Protein AF-A0AAQ3G5S0-F1 (afdb_monomer)

pLDDT: mean 76.75, std 18.65, range [31.69, 96.75]

Structure (mmCIF, N/CA/C/O backbone):
data_AF-A0AAQ3G5S0-F1
#
_entry.id   AF-A0AAQ3G5S0-F1
#
loop_
_atom_site.group_PDB
_atom_site.id
_atom_site.type_symbol
_atom_site.label_atom_id
_atom_site.label_alt_id
_atom_site.label_comp_id
_atom_site.label_asym_id
_atom_site.label_entity_id
_atom_site.label_seq_id
_atom_site.pdbx_PDB_ins_code
_atom_site.Cartn_x
_atom_site.Cartn_y
_atom_site.Cartn_z
_atom_site.occupancy
_atom_site.B_iso_or_equiv
_atom_site.auth_seq_id
_atom_site.auth_comp_id
_atom_site.auth_asym_id
_atom_site.auth_atom_id
_atom_site.pdbx_PDB_model_num
ATOM 1 N N . MET A 1 1 ? 81.554 14.708 -137.803 1.00 42.16 1 MET A N 1
ATOM 2 C CA . MET A 1 1 ? 81.587 16.152 -137.482 1.00 42.16 1 MET A CA 1
ATOM 3 C C . MET A 1 1 ? 81.345 16.335 -135.985 1.00 42.16 1 MET A C 1
ATOM 5 O O . MET A 1 1 ? 80.709 15.469 -135.398 1.00 42.16 1 MET A O 1
ATOM 9 N N . PRO A 1 2 ? 81.962 17.351 -135.368 1.00 42.56 2 PRO A N 1
ATOM 10 C CA . PRO A 1 2 ? 82.420 17.356 -133.979 1.00 42.56 2 PRO A CA 1
ATOM 11 C C . PRO A 1 2 ? 81.354 17.795 -132.963 1.00 42.56 2 PRO A C 1
ATOM 13 O O . PRO A 1 2 ? 80.413 18.509 -133.290 1.00 42.56 2 PRO A O 1
ATOM 16 N N . LYS A 1 3 ? 81.549 17.354 -131.716 1.00 46.62 3 LYS A N 1
ATOM 17 C CA . LYS A 1 3 ? 80.778 17.671 -130.502 1.00 46.62 3 LYS A CA 1
ATOM 18 C C . LYS A 1 3 ? 80.926 19.166 -130.136 1.00 46.62 3 LYS A C 1
ATOM 20 O O . LYS A 1 3 ? 82.070 19.614 -130.066 1.00 46.62 3 LYS A O 1
ATOM 25 N N . PRO A 1 4 ? 79.846 19.933 -129.876 1.00 48.03 4 PRO A N 1
ATOM 26 C CA . PRO A 1 4 ? 79.967 21.296 -129.360 1.00 48.03 4 PRO A CA 1
ATOM 27 C C . PRO A 1 4 ? 80.226 21.278 -127.837 1.00 48.03 4 PRO A C 1
ATOM 29 O O . PRO A 1 4 ? 79.849 20.309 -127.166 1.00 48.03 4 PRO A O 1
ATOM 32 N N . PRO A 1 5 ? 80.903 22.298 -127.279 1.00 50.34 5 PRO A N 1
ATOM 33 C CA . PRO A 1 5 ? 81.319 22.314 -125.879 1.00 50.34 5 PRO A CA 1
ATOM 34 C C . PRO A 1 5 ? 80.120 22.600 -124.956 1.00 50.34 5 PRO A C 1
ATOM 36 O O . PRO A 1 5 ? 79.158 23.240 -125.389 1.00 50.34 5 PRO A O 1
ATOM 39 N N . PRO A 1 6 ? 80.133 22.143 -123.691 1.00 46.09 6 PRO A N 1
ATOM 40 C CA . PRO A 1 6 ? 79.090 22.507 -122.744 1.00 46.09 6 PRO A CA 1
ATOM 41 C C . PRO A 1 6 ? 79.253 23.983 -122.353 1.00 46.09 6 PRO A C 1
ATOM 43 O O . PRO A 1 6 ? 80.331 24.407 -121.947 1.00 46.09 6 PRO A O 1
ATOM 46 N N . LEU A 1 7 ? 78.176 24.756 -122.499 1.00 48.47 7 LEU A N 1
ATOM 47 C CA . LEU A 1 7 ? 78.074 26.136 -122.030 1.00 48.47 7 LEU A CA 1
ATOM 48 C C . LEU A 1 7 ? 78.131 26.146 -120.494 1.00 48.47 7 LEU A C 1
ATOM 50 O O . LEU A 1 7 ? 77.247 25.603 -119.828 1.00 48.47 7 LEU A O 1
ATOM 54 N N . GLU A 1 8 ? 79.198 26.725 -119.946 1.00 44.66 8 GLU A N 1
ATOM 55 C CA . GLU A 1 8 ? 79.340 27.020 -118.522 1.00 44.66 8 GLU A CA 1
ATOM 56 C C . GLU A 1 8 ? 78.221 27.972 -118.071 1.00 44.66 8 GLU A C 1
ATOM 58 O O . GLU A 1 8 ? 77.961 28.999 -118.694 1.00 44.66 8 GLU A O 1
ATOM 63 N N . LEU A 1 9 ? 77.530 27.598 -116.993 1.00 51.62 9 LEU A N 1
ATOM 64 C CA . LEU A 1 9 ? 76.527 28.431 -116.332 1.00 51.62 9 LEU A CA 1
ATOM 65 C C . LEU A 1 9 ? 77.221 29.582 -115.589 1.00 51.62 9 LEU A C 1
ATOM 67 O O . LEU A 1 9 ? 78.112 29.341 -114.775 1.00 51.62 9 LEU A O 1
ATOM 71 N N . ASP A 1 10 ? 76.756 30.799 -115.859 1.00 61.91 10 ASP A N 1
ATOM 72 C CA . ASP A 1 10 ? 77.185 32.070 -115.271 1.00 61.91 10 ASP A CA 1
ATOM 73 C C . ASP A 1 10 ? 77.087 32.036 -113.721 1.00 61.91 10 ASP A C 1
ATOM 75 O O . ASP A 1 10 ? 76.016 31.699 -113.193 1.00 61.91 10 ASP A O 1
ATOM 79 N N . PRO A 1 11 ? 78.163 32.334 -112.958 1.00 58.91 11 PRO A N 1
ATOM 80 C CA . PRO A 1 11 ? 78.206 32.177 -111.497 1.00 58.91 11 PRO A CA 1
ATOM 81 C C . PRO A 1 11 ? 77.097 32.926 -110.737 1.00 58.91 11 PRO A C 1
ATOM 83 O O . PRO A 1 11 ? 76.646 32.442 -109.702 1.00 58.91 11 PRO A O 1
ATOM 86 N N . LEU A 1 12 ? 76.571 34.034 -111.276 1.00 58.28 12 LEU A N 1
ATOM 87 C CA . LEU A 1 12 ? 75.506 34.815 -110.629 1.00 58.28 12 LEU A CA 1
ATOM 88 C C . LEU A 1 12 ? 74.119 34.130 -110.662 1.00 58.28 12 LEU A C 1
ATOM 90 O O . LEU A 1 12 ? 73.293 34.361 -109.780 1.00 58.28 12 LEU A O 1
ATOM 94 N N . GLN A 1 13 ? 73.831 33.287 -111.665 1.00 59.12 13 GLN A N 1
ATOM 95 C CA . GLN A 1 13 ? 72.524 32.619 -111.808 1.00 59.12 13 GLN A CA 1
ATOM 96 C C . GLN A 1 13 ? 72.405 31.330 -110.980 1.00 59.12 13 GLN A C 1
ATOM 98 O O . GLN A 1 13 ? 71.299 30.964 -110.573 1.00 59.12 13 GLN A O 1
ATOM 103 N N . ARG A 1 14 ? 73.526 30.650 -110.694 1.00 62.19 14 ARG A N 1
ATOM 104 C CA . ARG A 1 14 ? 73.556 29.502 -109.768 1.00 62.19 14 ARG A CA 1
ATOM 105 C C . ARG A 1 14 ? 73.296 29.940 -108.327 1.00 62.19 14 ARG A C 1
ATOM 107 O O . ARG A 1 14 ? 72.476 29.312 -107.666 1.00 62.19 14 ARG A O 1
ATOM 114 N N . ASP A 1 15 ? 73.875 31.060 -107.899 1.00 66.75 15 ASP A N 1
ATOM 115 C CA . ASP A 1 15 ? 73.679 31.598 -106.547 1.00 66.75 15 ASP A CA 1
ATOM 116 C C . ASP A 1 15 ? 72.221 32.005 -106.275 1.00 66.75 15 ASP A C 1
ATOM 118 O O . ASP A 1 15 ? 71.698 31.735 -105.196 1.00 66.75 15 ASP A O 1
ATOM 122 N N . ILE A 1 16 ? 71.512 32.576 -107.259 1.00 69.69 16 ILE A N 1
ATOM 123 C CA . ILE A 1 16 ? 70.087 32.936 -107.117 1.00 69.69 16 ILE A CA 1
ATOM 124 C C . ILE A 1 16 ? 69.196 31.683 -107.074 1.00 69.69 16 ILE A C 1
ATOM 126 O O . ILE A 1 16 ? 68.286 31.597 -106.250 1.00 69.69 16 ILE A O 1
ATOM 130 N N . ALA A 1 17 ? 69.449 30.688 -107.929 1.00 68.62 17 ALA A N 1
ATOM 131 C CA . ALA A 1 17 ? 68.680 29.442 -107.931 1.00 68.62 17 ALA A CA 1
ATOM 132 C C . ALA A 1 17 ? 68.912 28.609 -106.656 1.00 68.62 17 ALA A C 1
ATOM 134 O O . ALA A 1 17 ? 67.982 27.974 -106.150 1.00 68.62 17 ALA A O 1
ATOM 135 N N . GLU A 1 18 ? 70.132 28.624 -106.116 1.00 71.44 18 GLU A N 1
ATOM 136 C CA . GLU A 1 18 ? 70.451 28.017 -104.824 1.00 71.44 18 GLU A CA 1
ATOM 137 C C . GLU A 1 18 ? 69.845 28.798 -103.653 1.00 71.44 18 GLU A C 1
ATOM 139 O O . GLU A 1 18 ? 69.297 28.173 -102.747 1.00 71.44 18 GLU A O 1
ATOM 144 N N . ALA A 1 19 ? 69.853 30.135 -103.686 1.00 74.38 19 ALA A N 1
ATOM 145 C CA . ALA A 1 19 ? 69.215 30.969 -102.667 1.00 74.38 19 ALA A CA 1
ATOM 146 C C . ALA A 1 19 ? 67.696 30.737 -102.595 1.00 74.38 19 ALA A C 1
ATOM 148 O O . ALA A 1 19 ? 67.164 30.512 -101.511 1.00 74.38 19 ALA A O 1
ATOM 149 N N . VAL A 1 20 ? 67.007 30.679 -103.742 1.00 76.62 20 VAL A N 1
ATOM 150 C CA . VAL A 1 20 ? 65.559 30.400 -103.800 1.00 76.62 20 VAL A CA 1
ATOM 151 C C . VAL A 1 20 ? 65.234 28.981 -103.322 1.00 76.62 20 VAL A C 1
ATOM 153 O O . VAL A 1 20 ? 64.232 28.775 -102.637 1.00 76.62 20 VAL A O 1
ATOM 156 N N . ARG A 1 21 ? 66.075 27.981 -103.633 1.00 76.25 21 ARG A N 1
ATOM 157 C CA . ARG A 1 21 ? 65.896 26.620 -103.093 1.00 76.25 21 ARG A CA 1
ATOM 158 C C . ARG A 1 21 ? 66.075 26.576 -101.582 1.00 76.25 21 ARG A C 1
ATOM 160 O O . ARG A 1 21 ? 65.260 25.936 -100.923 1.00 76.25 21 ARG A O 1
ATOM 167 N N . ARG A 1 22 ? 67.093 27.256 -101.047 1.00 78.75 22 ARG A N 1
ATOM 168 C CA . ARG A 1 22 ? 67.330 27.346 -99.598 1.00 78.75 22 ARG A CA 1
ATOM 169 C C . ARG A 1 22 ? 66.164 28.032 -98.893 1.00 78.75 22 ARG A C 1
ATOM 171 O O . ARG A 1 22 ? 65.679 27.506 -97.902 1.00 78.75 22 ARG A O 1
ATOM 178 N N . GLU A 1 23 ? 65.636 29.116 -99.452 1.00 80.62 23 GLU A N 1
ATOM 179 C CA . GLU A 1 23 ? 64.480 29.824 -98.890 1.00 80.62 23 GLU A CA 1
ATOM 180 C C . GLU A 1 23 ? 63.198 28.968 -98.924 1.00 80.62 23 GLU A C 1
ATOM 182 O O . GLU A 1 23 ? 62.477 28.869 -97.933 1.00 80.62 23 GLU A O 1
ATOM 187 N N . GLN A 1 24 ? 62.932 28.255 -100.025 1.00 80.19 24 GLN A N 1
ATOM 188 C CA . GLN A 1 24 ? 61.806 27.312 -100.102 1.00 80.19 24 GLN A CA 1
ATOM 189 C C . GLN A 1 24 ? 61.962 26.103 -99.169 1.00 80.19 24 GLN A C 1
ATOM 191 O O . GLN A 1 24 ? 60.973 25.513 -98.725 1.00 80.19 24 GLN A O 1
ATOM 196 N N . GLU A 1 25 ? 63.190 25.672 -98.906 1.00 82.88 25 GLU A N 1
ATOM 197 C CA . GLU A 1 25 ? 63.490 24.610 -97.952 1.00 82.88 25 GLU A CA 1
ATOM 198 C C . GLU A 1 25 ? 63.318 25.101 -96.509 1.00 82.88 25 GLU A C 1
ATOM 200 O O . GLU A 1 25 ? 62.647 24.433 -95.727 1.00 82.88 25 GLU A O 1
ATOM 205 N N . GLU A 1 26 ? 63.770 26.314 -96.186 1.00 83.50 26 GLU A N 1
ATOM 206 C CA . GLU A 1 26 ? 63.537 26.960 -94.890 1.00 83.50 26 GLU A CA 1
ATOM 207 C C . GLU A 1 26 ? 62.048 27.188 -94.605 1.00 83.50 26 GLU A C 1
ATOM 209 O O . GLU A 1 26 ? 61.587 26.920 -93.493 1.00 83.50 26 GLU A O 1
ATOM 214 N N . ILE A 1 27 ? 61.263 27.618 -95.599 1.00 83.75 27 ILE A N 1
ATOM 215 C CA . ILE A 1 27 ? 59.808 27.778 -95.454 1.00 83.75 27 ILE A CA 1
ATOM 216 C C . ILE A 1 27 ? 59.145 26.428 -95.170 1.00 83.75 27 ILE A C 1
ATOM 218 O O . ILE A 1 27 ? 58.347 26.334 -94.237 1.00 83.75 27 ILE A O 1
ATOM 222 N N . ARG A 1 28 ? 59.507 25.370 -95.909 1.00 86.50 28 ARG A N 1
ATOM 223 C CA . ARG A 1 28 ? 58.971 24.018 -95.677 1.00 86.50 28 ARG A CA 1
ATOM 224 C C . ARG A 1 28 ? 59.347 23.483 -94.302 1.00 86.50 28 ARG A C 1
ATOM 226 O O . ARG A 1 28 ? 58.481 22.963 -93.604 1.00 86.50 28 ARG A O 1
ATOM 233 N N . VAL A 1 29 ? 60.599 23.657 -93.879 1.00 87.56 29 VAL A N 1
ATOM 234 C CA . VAL A 1 29 ? 61.060 23.252 -92.543 1.00 87.56 29 VAL A CA 1
ATOM 235 C C . VAL A 1 29 ? 60.313 24.029 -91.456 1.00 87.56 29 VAL A C 1
ATOM 237 O O . VAL A 1 29 ? 59.873 23.438 -90.472 1.00 87.56 29 VAL A O 1
ATOM 240 N N . ARG A 1 30 ? 60.094 25.336 -91.637 1.00 87.94 30 ARG A N 1
ATOM 241 C CA . ARG A 1 30 ? 59.365 26.181 -90.680 1.00 87.94 30 ARG A CA 1
ATOM 242 C C . ARG A 1 30 ? 57.876 25.843 -90.607 1.00 87.94 30 ARG A C 1
ATOM 244 O O . ARG A 1 30 ? 57.307 25.831 -89.516 1.00 87.94 30 ARG A O 1
ATOM 251 N N . GLU A 1 31 ? 57.240 25.564 -91.740 1.00 87.38 31 GLU A N 1
ATOM 252 C CA . GLU A 1 31 ? 55.841 25.135 -91.800 1.00 87.38 31 GLU A CA 1
ATOM 253 C C . GLU A 1 31 ? 55.663 23.746 -91.178 1.00 87.38 31 GLU A C 1
ATOM 255 O O . GLU A 1 31 ? 54.783 23.553 -90.338 1.00 87.38 31 GLU A O 1
ATOM 260 N N . GLN A 1 32 ? 56.562 22.807 -91.483 1.00 88.56 32 GLN A N 1
ATOM 261 C CA . GLN A 1 32 ? 56.580 21.479 -90.875 1.00 88.56 32 GLN A CA 1
ATOM 262 C C . GLN A 1 32 ? 56.824 21.554 -89.360 1.00 88.56 32 GLN A C 1
ATOM 264 O O . GLN A 1 32 ? 56.142 20.869 -88.598 1.00 88.56 32 GLN A O 1
ATOM 269 N N . ALA A 1 33 ? 57.718 22.435 -88.901 1.00 89.31 33 ALA A N 1
ATOM 270 C CA . ALA A 1 33 ? 57.935 22.694 -87.479 1.00 89.31 33 ALA A CA 1
ATOM 271 C C . ALA A 1 33 ? 56.690 23.296 -86.805 1.00 89.31 33 ALA A C 1
ATOM 273 O O . ALA A 1 33 ? 56.341 22.907 -85.691 1.00 89.31 33 ALA A O 1
ATOM 274 N N . ARG A 1 34 ? 55.971 24.201 -87.483 1.00 89.69 34 ARG A N 1
ATOM 275 C CA . ARG A 1 34 ? 54.714 24.775 -86.976 1.00 89.69 34 ARG A CA 1
ATOM 276 C C . ARG A 1 34 ? 53.612 23.720 -86.860 1.00 89.69 34 ARG A C 1
ATOM 278 O O . ARG A 1 34 ? 52.902 23.704 -85.856 1.00 89.69 34 ARG A O 1
ATOM 285 N N . LEU A 1 35 ? 53.475 22.843 -87.854 1.00 90.56 35 LEU A N 1
ATOM 286 C CA . LEU A 1 35 ? 52.511 21.739 -87.832 1.00 90.56 35 LEU A CA 1
ATOM 287 C C . LEU A 1 35 ? 52.857 20.710 -86.750 1.00 90.56 35 LEU A C 1
ATOM 289 O O . LEU A 1 35 ? 51.966 20.278 -86.020 1.00 90.56 35 LEU A O 1
ATOM 293 N N . ALA A 1 36 ? 54.140 20.376 -86.583 1.00 90.44 36 ALA A N 1
ATOM 294 C CA . ALA A 1 36 ? 54.607 19.499 -85.512 1.00 90.44 36 ALA A CA 1
ATOM 295 C C . ALA A 1 36 ? 54.333 20.100 -84.123 1.00 90.44 36 ALA A C 1
ATOM 297 O O . ALA A 1 36 ? 53.797 19.413 -83.256 1.00 90.44 36 ALA A O 1
ATOM 298 N N . ALA A 1 37 ? 54.596 21.397 -83.928 1.00 90.25 37 ALA A N 1
ATOM 299 C CA . ALA A 1 37 ? 54.296 22.096 -82.678 1.00 90.25 37 ALA A CA 1
ATOM 300 C C . ALA A 1 37 ? 52.787 22.148 -82.375 1.00 90.25 37 ALA A C 1
ATOM 302 O O . ALA A 1 37 ? 52.378 21.984 -81.224 1.00 90.25 37 ALA A O 1
ATOM 303 N N . LEU A 1 38 ? 51.944 22.341 -83.398 1.00 91.81 38 LEU A N 1
ATOM 304 C CA . LEU A 1 38 ? 50.488 22.303 -83.245 1.00 91.81 38 LEU A CA 1
ATOM 305 C C . LEU A 1 38 ? 50.002 20.894 -82.869 1.00 91.81 38 LEU A C 1
ATOM 307 O O . LEU A 1 38 ? 49.176 20.756 -81.969 1.00 91.81 38 LEU A O 1
ATOM 311 N N . ALA A 1 39 ? 50.540 19.857 -83.518 1.00 91.62 39 ALA A N 1
ATOM 312 C CA . ALA A 1 39 ? 50.214 18.465 -83.226 1.00 91.62 39 ALA A CA 1
ATOM 313 C C . ALA A 1 39 ? 50.663 18.054 -81.814 1.00 91.62 39 ALA A C 1
ATOM 315 O O . ALA A 1 39 ? 49.913 17.387 -81.103 1.00 91.62 39 ALA A O 1
ATOM 316 N N . GLU A 1 40 ? 51.847 18.483 -81.365 1.00 91.56 40 GLU A N 1
ATOM 317 C CA . GLU A 1 40 ? 52.293 18.270 -79.984 1.00 91.56 40 GLU A CA 1
ATOM 318 C C . GLU A 1 40 ? 51.395 18.977 -78.971 1.00 91.56 40 GLU A C 1
ATOM 320 O O . GLU A 1 40 ? 51.053 18.390 -77.945 1.00 91.56 40 GLU A O 1
ATOM 325 N N . LYS A 1 41 ? 50.993 20.223 -79.248 1.00 93.56 41 LYS A N 1
ATOM 326 C CA . LYS A 1 41 ? 50.064 20.953 -78.383 1.00 93.56 41 LYS A CA 1
ATOM 327 C C . LYS A 1 41 ? 48.722 20.227 -78.287 1.00 93.56 41 LYS A C 1
ATOM 329 O O . LYS A 1 41 ? 48.255 19.985 -77.183 1.00 93.56 41 LYS A O 1
ATOM 334 N N . GLN A 1 42 ? 48.157 19.803 -79.419 1.00 93.12 42 GLN A N 1
ATOM 335 C CA . GLN A 1 42 ? 46.919 19.022 -79.434 1.00 93.12 42 GLN A CA 1
ATOM 336 C C . GLN A 1 42 ? 47.051 17.719 -78.642 1.00 93.12 42 GLN A C 1
ATOM 338 O O . GLN A 1 42 ? 46.153 17.398 -77.871 1.00 93.12 42 GLN A O 1
ATOM 343 N N . ARG A 1 43 ? 48.173 16.994 -78.770 1.00 92.25 43 ARG A N 1
ATOM 344 C CA . ARG A 1 43 ? 48.427 15.784 -77.971 1.00 92.25 43 ARG A CA 1
ATOM 345 C C . ARG A 1 43 ? 48.437 16.089 -76.474 1.00 92.25 43 ARG A C 1
ATOM 347 O O . ARG A 1 43 ? 47.712 15.430 -75.733 1.00 92.25 43 ARG A O 1
ATOM 354 N N . ARG A 1 44 ? 49.172 17.121 -76.043 1.00 93.56 44 ARG A N 1
ATOM 355 C CA . ARG A 1 44 ? 49.213 17.548 -74.633 1.00 93.56 44 ARG A CA 1
ATOM 356 C C . ARG A 1 44 ? 47.827 17.940 -74.118 1.00 93.56 44 ARG A C 1
ATOM 358 O O . ARG A 1 44 ? 47.437 17.483 -73.048 1.00 93.56 44 ARG A O 1
ATOM 365 N N . ASP A 1 45 ? 47.065 18.705 -74.896 1.00 92.94 45 ASP A N 1
ATOM 366 C CA . ASP A 1 45 ? 45.709 19.125 -74.533 1.00 92.94 45 ASP A CA 1
ATOM 367 C C . ASP A 1 45 ? 44.767 17.907 -74.417 1.00 92.94 45 ASP A C 1
ATOM 369 O O . ASP A 1 45 ? 43.994 17.807 -73.465 1.00 92.94 45 ASP A O 1
ATOM 373 N N . THR A 1 46 ? 44.867 16.926 -75.328 1.00 94.38 46 THR A N 1
ATOM 374 C CA . THR A 1 46 ? 44.075 15.683 -75.249 1.00 94.38 46 THR A CA 1
ATOM 375 C C . THR A 1 46 ? 44.470 14.790 -74.074 1.00 94.38 46 THR A C 1
ATOM 377 O O . THR A 1 46 ? 43.596 14.209 -73.432 1.00 94.38 46 THR A O 1
ATOM 380 N N . GLU A 1 47 ? 45.760 14.688 -73.752 1.00 92.69 47 GLU A N 1
ATOM 381 C CA . GLU A 1 47 ? 46.240 13.925 -72.596 1.00 92.69 47 GLU A CA 1
ATOM 382 C C . GLU A 1 47 ? 45.797 14.574 -71.282 1.00 92.69 47 GLU A C 1
ATOM 384 O O . GLU A 1 47 ? 45.293 13.880 -70.397 1.00 92.69 47 GLU A O 1
ATOM 389 N N . GLN A 1 48 ? 45.895 15.903 -71.175 1.00 92.81 48 GLN A N 1
ATOM 390 C CA . GLN A 1 48 ? 45.387 16.655 -70.027 1.00 92.81 48 GLN A CA 1
ATOM 391 C C . GLN A 1 48 ? 43.870 16.518 -69.886 1.00 92.81 48 GLN A C 1
ATOM 393 O O . GLN A 1 48 ? 43.388 16.263 -68.783 1.00 92.81 48 GLN A O 1
ATOM 398 N N . ALA A 1 49 ? 43.117 16.612 -70.986 1.00 93.44 49 ALA A N 1
ATOM 399 C CA . ALA A 1 49 ? 41.674 16.394 -70.972 1.00 93.44 49 ALA A CA 1
ATOM 400 C C . ALA A 1 49 ? 41.316 14.967 -70.525 1.00 93.44 49 ALA A C 1
ATOM 402 O O . ALA A 1 49 ? 40.369 14.782 -69.759 1.00 93.44 49 ALA A O 1
ATOM 403 N N . ARG A 1 50 ? 42.096 13.958 -70.939 1.00 94.06 50 ARG A N 1
ATOM 404 C CA . ARG A 1 50 ? 41.901 12.565 -70.513 1.00 94.06 50 ARG A CA 1
ATOM 405 C C . ARG A 1 50 ? 42.141 12.391 -69.012 1.00 94.06 50 ARG A C 1
ATOM 407 O O . ARG A 1 50 ? 41.311 11.783 -68.345 1.00 94.06 50 ARG A O 1
ATOM 414 N N . LEU A 1 51 ? 43.226 12.953 -68.477 1.00 94.56 51 LEU A N 1
ATOM 415 C CA . LEU A 1 51 ? 43.537 12.903 -67.042 1.00 94.56 51 LEU A CA 1
ATOM 416 C C . LEU A 1 51 ? 42.505 13.676 -66.202 1.00 94.56 51 LEU A C 1
ATOM 418 O O . LEU A 1 51 ? 42.076 13.205 -65.148 1.00 94.56 51 LEU A O 1
ATOM 422 N N . ALA A 1 52 ? 42.055 14.840 -66.679 1.00 94.00 52 ALA A N 1
ATOM 423 C CA . ALA A 1 52 ? 40.994 15.612 -66.034 1.00 94.00 52 ALA A CA 1
ATOM 424 C C . ALA A 1 52 ? 39.660 14.842 -66.013 1.00 94.00 52 ALA A C 1
ATOM 426 O O . ALA A 1 52 ? 38.973 14.816 -64.994 1.00 94.00 52 ALA A O 1
ATOM 427 N N . ALA A 1 53 ? 39.310 14.157 -67.105 1.00 93.88 53 ALA A N 1
ATOM 428 C CA . ALA A 1 53 ? 38.128 13.302 -67.150 1.00 93.88 53 ALA A CA 1
ATOM 429 C C . ALA A 1 53 ? 38.251 12.093 -66.206 1.00 93.88 53 ALA A C 1
ATOM 431 O O . ALA A 1 53 ? 37.296 11.763 -65.507 1.00 93.88 53 ALA A O 1
ATOM 432 N N . GLU A 1 54 ? 39.417 11.447 -66.142 1.00 94.31 54 GLU A N 1
ATOM 433 C CA . GLU A 1 54 ? 39.666 10.304 -65.255 1.00 94.31 54 GLU A CA 1
ATOM 434 C C . GLU A 1 54 ? 39.565 10.695 -63.773 1.00 94.31 54 GLU A C 1
ATOM 436 O O . GLU A 1 54 ? 38.833 10.068 -63.008 1.00 94.31 54 GLU A O 1
ATOM 441 N N . THR A 1 55 ? 40.213 11.792 -63.379 1.00 94.88 55 THR A N 1
ATOM 442 C CA . THR A 1 55 ? 40.121 12.334 -62.011 1.00 94.88 55 THR A CA 1
ATOM 443 C C . THR A 1 55 ? 38.704 12.767 -61.640 1.00 94.88 55 THR A C 1
ATOM 445 O O . THR A 1 55 ? 38.255 12.492 -60.527 1.00 94.88 55 THR A O 1
ATOM 448 N N . ALA A 1 56 ? 37.956 13.375 -62.566 1.00 94.56 56 ALA A N 1
ATOM 449 C CA . ALA A 1 56 ? 36.552 13.712 -62.343 1.00 94.56 56 ALA A CA 1
ATOM 450 C C . ALA A 1 56 ? 35.687 12.462 -62.106 1.00 94.56 56 ALA A C 1
ATOM 452 O O . ALA A 1 56 ? 34.835 12.476 -61.217 1.00 94.56 56 ALA A O 1
ATOM 453 N N . ARG A 1 57 ? 35.928 11.366 -62.844 1.00 94.94 57 ARG A N 1
ATOM 454 C CA . ARG A 1 57 ? 35.219 10.090 -62.637 1.00 94.94 57 ARG A CA 1
ATOM 455 C C . ARG A 1 57 ? 35.544 9.472 -61.280 1.00 94.94 57 ARG A C 1
ATOM 457 O O . ARG A 1 57 ? 34.619 9.131 -60.552 1.00 94.94 57 ARG A O 1
ATOM 464 N N . LEU A 1 58 ? 36.822 9.412 -60.902 1.00 94.62 58 LEU A N 1
ATOM 465 C CA . LEU A 1 58 ? 37.240 8.887 -59.596 1.00 94.62 58 LEU A CA 1
ATOM 466 C C . LEU A 1 58 ? 36.644 9.691 -58.431 1.00 94.62 58 LEU A C 1
ATOM 468 O O . LEU A 1 58 ? 36.164 9.110 -57.458 1.00 94.62 58 LEU A O 1
ATOM 472 N N . ASN A 1 59 ? 36.618 11.021 -58.542 1.00 93.38 59 ASN A N 1
ATOM 473 C CA . ASN A 1 59 ? 36.006 11.880 -57.529 1.00 93.38 59 ASN A CA 1
ATOM 474 C C . ASN A 1 59 ? 34.484 11.682 -57.453 1.00 93.38 59 ASN A C 1
ATOM 476 O O . ASN A 1 59 ? 33.936 11.594 -56.355 1.00 93.38 59 ASN A O 1
ATOM 480 N N . ALA A 1 60 ? 33.801 11.560 -58.596 1.00 94.19 60 ALA A N 1
ATOM 481 C CA . ALA A 1 60 ? 32.364 11.290 -58.633 1.00 94.19 60 ALA A CA 1
ATOM 482 C C . ALA A 1 60 ? 32.015 9.925 -58.011 1.00 94.19 60 ALA A C 1
ATOM 484 O O . ALA A 1 60 ? 31.068 9.832 -57.230 1.00 94.19 60 ALA A O 1
ATOM 485 N N . GLU A 1 61 ? 32.803 8.884 -58.294 1.00 94.81 61 GLU A N 1
ATOM 486 C CA . GLU A 1 61 ? 32.647 7.555 -57.690 1.00 94.81 61 GLU A CA 1
ATOM 487 C C . GLU A 1 61 ? 32.915 7.573 -56.178 1.00 94.81 61 GLU A C 1
ATOM 489 O O . GLU A 1 61 ? 32.174 6.959 -55.408 1.00 94.81 61 GLU A O 1
ATOM 494 N N . ALA A 1 62 ? 33.938 8.303 -55.722 1.00 94.38 62 ALA A N 1
ATOM 495 C CA . ALA A 1 62 ? 34.233 8.447 -54.298 1.00 94.38 62 ALA A CA 1
ATOM 496 C C . ALA A 1 62 ? 33.101 9.165 -53.544 1.00 94.38 62 ALA A C 1
ATOM 498 O O . ALA A 1 62 ? 32.726 8.741 -52.449 1.00 94.38 62 ALA A O 1
ATOM 499 N N . GLU A 1 63 ? 32.528 10.220 -54.127 1.00 93.44 63 GLU A N 1
ATOM 500 C CA . GLU A 1 63 ? 31.381 10.931 -53.553 1.00 93.44 63 GLU A CA 1
ATOM 501 C C . GLU A 1 63 ? 30.106 10.074 -53.552 1.00 93.44 63 GLU A C 1
ATOM 503 O O . GLU A 1 63 ? 29.366 10.090 -52.566 1.00 93.44 63 GLU A O 1
ATOM 508 N N . ALA A 1 64 ? 29.871 9.269 -54.594 1.00 94.25 64 ALA A N 1
ATOM 509 C CA . ALA A 1 64 ? 28.768 8.306 -54.619 1.00 94.25 64 ALA A CA 1
ATOM 510 C C . ALA A 1 64 ? 28.899 7.277 -53.483 1.00 94.25 64 ALA A C 1
ATOM 512 O O . ALA A 1 64 ? 27.980 7.136 -52.677 1.00 94.25 64 ALA A O 1
ATOM 513 N N . ARG A 1 65 ? 30.083 6.669 -53.318 1.00 94.69 65 ARG A N 1
ATOM 514 C CA . ARG A 1 65 ? 30.357 5.711 -52.230 1.00 94.69 65 ARG A CA 1
ATOM 515 C C . ARG A 1 65 ? 30.215 6.327 -50.839 1.00 94.69 65 ARG A C 1
ATOM 517 O O . ARG A 1 65 ? 29.750 5.666 -49.912 1.00 94.69 65 ARG A O 1
ATOM 524 N N . LYS A 1 66 ? 30.625 7.588 -50.657 1.00 94.19 66 LYS A N 1
ATOM 525 C CA . LYS A 1 66 ? 30.418 8.303 -49.387 1.00 94.19 66 LYS A CA 1
ATOM 526 C C . LYS A 1 66 ? 28.931 8.495 -49.101 1.00 94.19 66 LYS A C 1
ATOM 528 O O . LYS A 1 66 ? 28.512 8.272 -47.970 1.00 94.19 66 LYS A O 1
ATOM 533 N N . LYS A 1 67 ? 28.138 8.893 -50.102 1.00 93.25 67 LYS A N 1
ATOM 534 C CA . LYS A 1 67 ? 26.685 9.068 -49.951 1.00 93.25 67 LYS A CA 1
ATOM 535 C C . LYS A 1 67 ? 25.980 7.754 -49.633 1.00 93.25 67 LYS A C 1
ATOM 537 O O . LYS A 1 67 ? 25.153 7.745 -48.729 1.00 93.25 67 LYS A O 1
ATOM 542 N N . GLU A 1 68 ? 26.343 6.669 -50.312 1.00 94.31 68 GLU A N 1
ATOM 543 C CA . GLU A 1 68 ? 25.826 5.323 -50.032 1.00 94.31 68 GLU A CA 1
ATOM 544 C C . GLU A 1 68 ? 26.139 4.904 -48.593 1.00 94.31 68 GLU A C 1
ATOM 546 O O . GLU A 1 68 ? 25.223 4.597 -47.837 1.00 94.31 68 GLU A O 1
ATOM 551 N N . ARG A 1 69 ? 27.398 5.040 -48.152 1.00 94.69 69 ARG A N 1
ATOM 552 C CA . ARG A 1 69 ? 27.791 4.731 -46.767 1.00 94.69 69 ARG A CA 1
ATOM 553 C C . ARG A 1 69 ? 27.039 5.579 -45.740 1.00 94.69 69 ARG A C 1
ATOM 555 O O . ARG A 1 69 ? 26.652 5.080 -44.690 1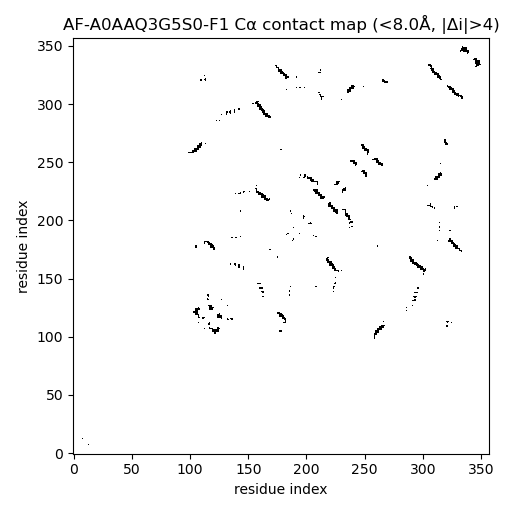.00 94.69 69 ARG A O 1
ATOM 562 N N . LEU A 1 70 ? 26.843 6.870 -46.009 1.00 94.62 70 LEU A N 1
ATOM 563 C CA . LEU A 1 70 ? 26.079 7.750 -45.120 1.00 94.62 70 LEU A CA 1
ATOM 564 C C . LEU A 1 70 ? 24.596 7.365 -45.075 1.00 94.62 70 LEU A C 1
ATOM 566 O O . LEU A 1 70 ? 23.984 7.466 -44.014 1.00 94.62 70 LEU A O 1
ATOM 570 N N . ALA A 1 71 ? 24.018 6.931 -46.196 1.00 94.19 71 ALA A N 1
ATOM 571 C CA . ALA A 1 71 ? 22.648 6.434 -46.243 1.00 94.19 71 ALA A CA 1
ATOM 572 C C . ALA A 1 71 ? 22.509 5.122 -45.456 1.00 94.19 71 ALA A C 1
ATOM 574 O O . ALA A 1 71 ? 21.618 5.019 -44.617 1.00 94.19 71 ALA A O 1
ATOM 575 N N . GLU A 1 72 ? 23.432 4.176 -45.640 1.00 94.12 72 GLU A N 1
ATOM 576 C CA . GLU A 1 72 ? 23.490 2.922 -44.879 1.00 94.12 72 GLU A CA 1
ATOM 577 C C . GLU A 1 72 ? 23.637 3.173 -43.373 1.00 94.12 72 GLU A C 1
ATOM 579 O O . GLU A 1 72 ? 22.901 2.593 -42.580 1.00 94.12 72 GLU A O 1
ATOM 584 N N . LEU A 1 73 ? 24.525 4.088 -42.966 1.00 94.62 73 LEU A N 1
ATOM 585 C CA . LEU A 1 73 ? 24.703 4.455 -41.557 1.00 94.62 73 LEU A CA 1
ATOM 586 C C . LEU A 1 73 ? 23.440 5.077 -40.957 1.00 94.62 73 LEU A C 1
ATOM 588 O O . LEU A 1 73 ? 23.089 4.758 -39.825 1.00 94.62 73 LEU A O 1
ATOM 592 N N . LYS A 1 74 ? 22.740 5.940 -41.705 1.00 92.88 74 LYS A N 1
ATOM 593 C CA . LYS A 1 74 ? 21.468 6.521 -41.251 1.00 92.88 74 LYS A CA 1
ATOM 594 C C . LYS A 1 74 ? 20.386 5.459 -41.078 1.00 92.88 74 LYS A C 1
ATOM 596 O O . LYS A 1 74 ? 19.663 5.510 -40.089 1.00 92.88 74 LYS A O 1
ATOM 601 N N . ILE A 1 75 ? 20.291 4.505 -42.005 1.00 94.00 75 ILE A N 1
ATOM 602 C CA . ILE A 1 75 ? 19.343 3.386 -41.907 1.00 94.00 75 ILE A CA 1
ATOM 603 C C . ILE A 1 75 ? 19.688 2.518 -40.693 1.00 94.00 75 ILE A C 1
ATOM 605 O O . ILE A 1 75 ? 18.827 2.286 -39.850 1.00 94.00 75 ILE A O 1
ATOM 609 N N . ALA A 1 76 ? 20.954 2.127 -40.535 1.00 93.12 76 ALA A N 1
ATOM 610 C CA . ALA A 1 76 ? 21.406 1.325 -39.401 1.00 93.12 76 ALA A CA 1
ATOM 611 C C . ALA A 1 76 ? 21.187 2.033 -38.053 1.00 93.12 76 ALA A C 1
ATOM 613 O O . ALA A 1 76 ? 20.797 1.397 -37.076 1.00 93.12 76 ALA A O 1
ATOM 614 N N . GLN A 1 77 ? 21.398 3.352 -37.990 1.00 91.19 77 GLN A N 1
ATOM 615 C CA . GLN A 1 77 ? 21.138 4.144 -36.790 1.00 91.19 77 GLN A CA 1
ATOM 616 C C . GLN A 1 77 ? 19.641 4.229 -36.482 1.00 91.19 77 GLN A C 1
ATOM 618 O O . GLN A 1 77 ? 19.264 4.050 -35.327 1.00 91.19 77 GLN A O 1
ATOM 623 N N . ALA A 1 78 ? 18.794 4.456 -37.490 1.00 92.31 78 ALA A N 1
ATOM 624 C CA . ALA A 1 78 ? 17.344 4.476 -37.315 1.00 92.31 78 ALA A CA 1
ATOM 625 C C . ALA A 1 78 ? 16.819 3.109 -36.846 1.00 92.31 78 ALA A C 1
ATOM 627 O O . ALA A 1 78 ? 16.011 3.040 -35.925 1.00 92.31 78 ALA A O 1
ATOM 628 N N . GLU A 1 79 ? 17.329 2.011 -37.410 1.00 91.38 79 GLU A N 1
ATOM 629 C CA . GLU A 1 79 ? 17.000 0.657 -36.959 1.00 91.38 79 GLU A CA 1
ATOM 630 C C . GLU A 1 79 ? 17.485 0.382 -35.531 1.00 91.38 79 GLU A C 1
ATOM 632 O O . GLU A 1 79 ? 16.766 -0.235 -34.746 1.00 91.38 79 GLU A O 1
ATOM 637 N N . ALA A 1 80 ? 18.690 0.833 -35.173 1.00 91.38 80 ALA A N 1
ATOM 638 C CA . ALA A 1 80 ? 19.223 0.686 -33.823 1.00 91.38 80 ALA A CA 1
ATOM 639 C C . ALA A 1 80 ? 18.416 1.499 -32.801 1.00 91.38 80 ALA A C 1
ATOM 641 O O . ALA A 1 80 ? 18.122 0.986 -31.724 1.00 91.38 80 ALA A O 1
ATOM 642 N N . GLN A 1 81 ? 18.016 2.726 -33.147 1.00 87.19 81 GLN A N 1
ATOM 643 C CA . GLN A 1 81 ? 17.148 3.565 -32.320 1.00 87.19 81 GLN A CA 1
ATOM 644 C C . GLN A 1 81 ? 15.770 2.930 -32.145 1.00 87.19 81 GLN A C 1
ATOM 646 O O . GLN A 1 81 ? 15.340 2.740 -31.013 1.00 87.19 81 GLN A O 1
ATOM 651 N N . ALA A 1 82 ? 15.132 2.487 -33.231 1.00 90.88 82 ALA A N 1
ATOM 652 C CA . ALA A 1 82 ? 13.840 1.809 -33.162 1.00 90.88 82 ALA A CA 1
ATOM 653 C C . ALA A 1 82 ? 13.903 0.528 -32.309 1.00 90.88 82 ALA A C 1
ATOM 655 O O . ALA A 1 82 ? 13.009 0.269 -31.505 1.00 90.88 82 ALA A O 1
ATOM 656 N N . LYS A 1 83 ? 14.979 -0.263 -32.429 1.00 88.88 83 LYS A N 1
ATOM 657 C CA . LYS A 1 83 ? 15.201 -1.446 -31.580 1.00 88.88 83 LYS A CA 1
ATOM 658 C C . LYS A 1 83 ? 15.429 -1.074 -30.116 1.00 88.88 83 LYS A C 1
ATOM 660 O O . LYS A 1 83 ? 14.907 -1.761 -29.244 1.00 88.88 83 LYS A O 1
ATOM 665 N N . ALA A 1 84 ? 16.185 -0.013 -29.838 1.00 87.75 84 ALA A N 1
ATOM 666 C CA . ALA A 1 84 ? 16.429 0.458 -28.477 1.00 87.75 84 ALA A CA 1
ATOM 667 C C . ALA A 1 84 ? 15.146 0.983 -27.818 1.00 87.75 84 ALA A C 1
ATOM 669 O O . ALA A 1 84 ? 14.869 0.636 -26.674 1.00 87.75 84 ALA A O 1
ATOM 670 N N . GLU A 1 85 ? 14.333 1.750 -28.545 1.00 84.31 85 GLU A N 1
ATOM 671 C CA . GLU A 1 85 ? 13.029 2.234 -28.083 1.00 84.31 85 GLU A CA 1
ATOM 672 C C . GLU A 1 85 ? 12.054 1.079 -27.838 1.00 84.31 85 GLU A C 1
ATOM 674 O O . GLU A 1 85 ? 11.424 1.019 -26.783 1.00 84.31 85 GLU A O 1
ATOM 679 N N . ALA A 1 86 ? 11.977 0.113 -28.759 1.00 87.38 86 ALA A N 1
ATOM 680 C CA . ALA A 1 86 ? 11.151 -1.079 -28.583 1.00 87.38 86 ALA A CA 1
ATOM 681 C C . ALA A 1 86 ? 11.599 -1.919 -27.376 1.00 87.38 86 ALA A C 1
ATOM 683 O O . ALA A 1 86 ? 10.760 -2.381 -26.606 1.00 87.38 86 ALA A O 1
ATOM 684 N N . ALA A 1 87 ? 12.910 -2.084 -27.172 1.00 85.75 87 ALA A N 1
ATOM 685 C CA . ALA A 1 87 ? 13.453 -2.775 -26.005 1.00 85.75 87 ALA A CA 1
ATOM 686 C C . ALA A 1 87 ? 13.185 -2.004 -24.703 1.00 85.75 87 ALA A C 1
ATOM 688 O O . ALA A 1 87 ? 12.837 -2.612 -23.696 1.00 85.75 87 ALA A O 1
ATOM 689 N N . ALA A 1 88 ? 13.292 -0.673 -24.714 1.00 80.44 88 ALA A N 1
ATOM 690 C CA . ALA A 1 88 ? 12.968 0.163 -23.562 1.00 80.44 88 ALA A CA 1
ATOM 691 C C . ALA A 1 88 ? 11.480 0.069 -23.197 1.00 80.44 88 ALA A C 1
ATOM 693 O O . ALA A 1 88 ? 11.155 -0.092 -22.024 1.00 80.44 88 ALA A O 1
ATOM 694 N N . LEU A 1 89 ? 10.586 0.095 -24.190 1.00 84.06 89 LEU A N 1
ATOM 695 C CA . LEU A 1 89 ? 9.147 -0.098 -24.000 1.00 84.06 89 LEU A CA 1
ATOM 696 C C . LEU A 1 89 ? 8.822 -1.502 -23.481 1.00 84.06 89 LEU A C 1
ATOM 698 O O . LEU A 1 89 ? 8.032 -1.630 -22.550 1.00 84.06 89 LEU A O 1
ATOM 702 N N . ALA A 1 90 ? 9.444 -2.545 -24.035 1.00 79.69 90 ALA A N 1
ATOM 703 C CA . ALA A 1 90 ? 9.261 -3.920 -23.575 1.00 79.69 90 ALA A CA 1
ATOM 704 C C . ALA A 1 90 ? 9.743 -4.100 -22.128 1.00 79.69 90 ALA A C 1
ATOM 706 O O . ALA A 1 90 ? 9.003 -4.624 -21.301 1.00 79.69 90 ALA A O 1
ATOM 707 N N . ASN A 1 91 ? 10.928 -3.582 -21.795 1.00 70.88 91 ASN A N 1
ATOM 708 C CA . ASN A 1 91 ? 11.460 -3.610 -20.434 1.00 70.88 91 ASN A CA 1
ATOM 709 C C . ASN A 1 91 ? 10.586 -2.798 -19.468 1.00 70.88 91 ASN A C 1
ATOM 711 O O . ASN A 1 91 ? 10.347 -3.238 -18.348 1.00 70.88 91 ASN A O 1
ATOM 715 N N . ALA A 1 92 ? 10.084 -1.631 -19.881 1.00 68.50 92 ALA A N 1
ATOM 716 C CA . ALA A 1 92 ? 9.180 -0.821 -19.069 1.00 68.50 92 ALA A CA 1
ATOM 717 C C . ALA A 1 92 ? 7.834 -1.526 -18.836 1.00 68.50 92 ALA A C 1
ATOM 719 O O . ALA A 1 92 ? 7.320 -1.493 -17.719 1.00 68.50 92 ALA A O 1
ATOM 720 N N . ALA A 1 93 ? 7.289 -2.195 -19.856 1.00 69.06 93 ALA A N 1
ATOM 721 C CA . ALA A 1 93 ? 6.071 -2.993 -19.748 1.00 69.06 93 ALA A CA 1
ATOM 722 C C . ALA A 1 93 ? 6.272 -4.226 -18.854 1.00 69.06 93 ALA A C 1
ATOM 724 O O . ALA A 1 93 ? 5.422 -4.529 -18.020 1.00 69.06 93 ALA A O 1
ATOM 725 N N . GLU A 1 94 ? 7.411 -4.910 -18.970 1.00 66.81 94 GLU A N 1
ATOM 726 C CA . GLU A 1 94 ? 7.750 -6.049 -18.117 1.00 66.81 94 GLU A CA 1
ATOM 727 C C . GLU A 1 94 ? 7.983 -5.616 -16.666 1.00 66.81 94 GLU A C 1
ATOM 729 O O . GLU A 1 94 ? 7.455 -6.244 -15.752 1.00 66.81 94 GLU A O 1
ATOM 734 N N . GLN A 1 95 ? 8.668 -4.494 -16.430 1.00 56.22 95 GLN A N 1
ATOM 735 C CA . GLN A 1 95 ? 8.790 -3.919 -15.089 1.00 56.22 95 GLN A CA 1
ATOM 736 C C . GLN A 1 95 ? 7.445 -3.461 -14.519 1.00 56.22 95 GLN A C 1
ATOM 738 O O . GLN A 1 95 ? 7.213 -3.640 -13.326 1.00 56.22 95 GLN A O 1
ATOM 743 N N . ALA A 1 96 ? 6.552 -2.897 -15.336 1.00 55.12 96 ALA A N 1
ATOM 744 C CA . ALA A 1 96 ? 5.198 -2.558 -14.907 1.00 55.12 96 ALA A CA 1
ATOM 745 C C . ALA A 1 96 ? 4.418 -3.818 -14.501 1.00 55.12 96 ALA A C 1
ATOM 747 O O . ALA A 1 96 ? 3.847 -3.839 -13.415 1.00 55.12 96 ALA A O 1
ATOM 748 N N . ARG A 1 97 ? 4.491 -4.896 -15.293 1.00 56.28 97 ARG A N 1
ATOM 749 C CA . ARG A 1 97 ? 3.863 -6.186 -14.968 1.00 56.28 97 ARG A CA 1
ATOM 750 C C . ARG A 1 97 ? 4.422 -6.789 -13.677 1.00 56.28 97 ARG A C 1
ATOM 752 O O . ARG A 1 97 ? 3.661 -7.210 -12.817 1.00 56.28 97 ARG A O 1
ATOM 759 N N . LEU A 1 98 ? 5.747 -6.792 -13.512 1.00 54.69 98 LEU A N 1
ATOM 760 C CA . LEU A 1 98 ? 6.400 -7.286 -12.294 1.00 54.69 98 LEU A CA 1
ATOM 761 C C . LEU A 1 98 ? 6.046 -6.438 -11.063 1.00 54.69 98 LEU A C 1
ATOM 763 O O . LEU A 1 98 ? 5.981 -6.962 -9.955 1.00 54.69 98 LEU A O 1
ATOM 767 N N . GLN A 1 99 ? 5.822 -5.131 -11.230 1.00 48.62 99 GLN A N 1
ATOM 768 C CA . GLN A 1 99 ? 5.338 -4.265 -10.151 1.00 48.62 99 GLN A CA 1
ATOM 769 C C . GLN A 1 99 ? 3.862 -4.512 -9.821 1.00 48.62 99 GLN A C 1
ATOM 771 O O . GLN A 1 99 ? 3.523 -4.527 -8.642 1.00 48.62 99 GLN A O 1
ATOM 776 N N . GLU A 1 100 ? 3.005 -4.749 -10.818 1.00 48.88 100 GLU A N 1
ATOM 777 C CA . GLU A 1 100 ? 1.607 -5.156 -10.607 1.00 48.88 100 GLU A CA 1
ATOM 778 C C . GLU A 1 100 ? 1.503 -6.520 -9.899 1.00 48.88 100 GLU A C 1
ATOM 780 O O . GLU A 1 100 ? 0.604 -6.720 -9.081 1.00 48.88 100 GLU A O 1
ATOM 785 N N . GLU A 1 101 ? 2.452 -7.431 -10.145 1.00 50.72 101 GLU A N 1
ATOM 786 C CA . GLU A 1 101 ? 2.545 -8.737 -9.476 1.00 50.72 101 GLU A CA 1
ATOM 787 C C . GLU A 1 101 ? 3.080 -8.665 -8.030 1.00 50.72 101 GLU A C 1
ATOM 789 O O . GLU A 1 101 ? 2.829 -9.581 -7.238 1.00 50.72 101 GLU A O 1
ATOM 794 N N . ARG A 1 102 ? 3.800 -7.601 -7.634 1.00 58.62 102 ARG A N 1
ATOM 795 C CA . ARG A 1 102 ? 4.307 -7.458 -6.256 1.00 58.62 102 ARG A CA 1
ATOM 796 C C . ARG A 1 102 ? 3.182 -7.041 -5.318 1.00 58.62 102 ARG A C 1
ATOM 798 O O . ARG A 1 102 ? 2.916 -5.856 -5.149 1.00 58.62 102 ARG A O 1
ATOM 805 N N . LYS A 1 103 ? 2.576 -8.020 -4.643 1.00 68.38 103 LYS A N 1
ATOM 806 C CA . LYS A 1 103 ? 1.670 -7.767 -3.516 1.00 68.38 103 LYS A CA 1
ATOM 807 C C . LYS A 1 103 ? 2.382 -6.946 -2.433 1.00 68.38 103 LYS A C 1
ATOM 809 O O . LYS A 1 103 ? 3.431 -7.364 -1.940 1.00 68.38 103 LYS A O 1
ATOM 814 N N . HIS A 1 104 ? 1.819 -5.806 -2.050 1.00 79.50 104 HIS A N 1
ATOM 815 C CA . HIS A 1 104 ? 2.300 -5.011 -0.924 1.00 79.50 104 HIS A CA 1
ATOM 816 C C . HIS A 1 104 ? 1.547 -5.450 0.327 1.00 79.50 104 HIS A C 1
ATOM 818 O O . HIS A 1 104 ? 0.328 -5.319 0.404 1.00 79.50 104 HIS A O 1
ATOM 824 N N . VAL A 1 105 ? 2.271 -5.993 1.299 1.00 85.12 105 VAL A N 1
ATOM 825 C CA . VAL A 1 105 ? 1.689 -6.447 2.564 1.00 85.12 105 VAL A CA 1
ATOM 826 C C . VAL A 1 105 ? 1.870 -5.353 3.602 1.00 85.12 105 VAL A C 1
ATOM 828 O O . VAL A 1 105 ? 2.973 -4.855 3.756 1.00 85.12 105 VAL A O 1
ATOM 831 N N . PHE A 1 106 ? 0.825 -4.987 4.327 1.00 90.62 106 PHE A N 1
ATOM 832 C CA . PHE A 1 106 ? 0.862 -4.001 5.405 1.00 90.62 106 PHE A CA 1
ATOM 833 C C . PHE A 1 106 ? 0.588 -4.737 6.720 1.00 90.62 106 PHE A C 1
ATOM 835 O O . PHE A 1 106 ? -0.573 -5.037 7.020 1.00 90.62 106 PHE A O 1
ATOM 842 N N . PRO A 1 107 ? 1.644 -5.148 7.446 1.00 90.56 107 PRO A N 1
ATOM 843 C CA . PRO A 1 107 ? 1.498 -6.016 8.604 1.00 90.56 107 PRO A CA 1
ATOM 844 C C . PRO A 1 107 ? 1.235 -5.233 9.889 1.00 90.56 107 PRO A C 1
ATOM 846 O O . PRO A 1 107 ? 1.866 -4.213 10.157 1.00 90.56 107 PRO A O 1
ATOM 849 N N . ALA A 1 108 ? 0.360 -5.767 10.731 1.00 92.12 108 ALA A N 1
ATOM 850 C CA . ALA A 1 108 ? 0.103 -5.294 12.081 1.00 92.12 108 ALA A CA 1
ATOM 851 C C . ALA A 1 108 ? 0.082 -6.465 13.074 1.00 92.12 108 ALA A C 1
ATOM 853 O O . ALA A 1 108 ? -0.197 -7.613 12.730 1.00 92.12 108 ALA A O 1
ATOM 854 N N . TYR A 1 109 ? 0.361 -6.172 14.341 1.00 89.50 109 TYR A N 1
ATOM 855 C CA . TYR A 1 109 ? 0.294 -7.170 15.405 1.00 89.50 109 TYR A CA 1
ATOM 856 C C . TYR A 1 109 ? -1.092 -7.140 16.045 1.00 89.50 109 TYR A C 1
ATOM 858 O O . TYR A 1 109 ? -1.477 -6.113 16.610 1.00 89.50 109 TYR A O 1
ATOM 866 N N . GLY A 1 110 ? -1.835 -8.249 16.008 1.00 87.31 110 GLY A N 1
ATOM 867 C CA . GLY A 1 110 ? -3.186 -8.307 16.580 1.00 87.31 110 GLY A CA 1
ATOM 868 C C . GLY A 1 110 ? -3.224 -7.967 18.067 1.00 87.31 110 GLY A C 1
ATOM 869 O O . GLY A 1 110 ? -4.107 -7.239 18.509 1.00 87.31 110 GLY A O 1
ATOM 870 N N . ALA A 1 111 ? -2.216 -8.399 18.832 1.00 86.81 111 ALA A N 1
ATOM 871 C CA . ALA A 1 111 ? -2.089 -8.069 20.254 1.00 86.81 111 ALA A CA 1
ATOM 872 C C . ALA A 1 111 ? -2.005 -6.552 20.521 1.00 86.81 111 ALA A C 1
ATOM 874 O O . ALA A 1 111 ? -2.500 -6.079 21.545 1.00 86.81 111 ALA A O 1
ATOM 875 N N . VAL A 1 112 ? -1.409 -5.790 19.596 1.00 87.44 112 VAL A N 1
ATOM 876 C CA . VAL A 1 112 ? -1.331 -4.322 19.665 1.00 87.44 112 VAL A CA 1
ATOM 877 C C . VAL A 1 112 ? -2.640 -3.705 19.178 1.00 87.44 112 VAL A C 1
ATOM 879 O O . VAL A 1 112 ? -3.244 -2.905 19.891 1.00 87.44 112 VAL A O 1
ATOM 882 N N . ALA A 1 113 ? -3.106 -4.121 17.997 1.00 90.19 113 ALA A N 1
ATOM 883 C CA . ALA A 1 113 ? -4.296 -3.571 17.351 1.00 90.19 113 ALA A CA 1
ATOM 884 C C . ALA A 1 113 ? -5.577 -3.765 18.180 1.00 90.19 113 ALA A C 1
ATOM 886 O O . ALA A 1 113 ? -6.469 -2.926 18.130 1.00 90.19 113 ALA A O 1
ATOM 887 N N . ARG A 1 114 ? -5.647 -4.829 18.995 1.00 86.62 114 ARG A N 1
ATOM 888 C CA . ARG A 1 114 ? -6.773 -5.113 19.897 1.00 86.62 114 ARG A CA 1
ATOM 889 C C . ARG A 1 114 ? -7.110 -3.942 20.823 1.00 86.62 114 ARG A C 1
ATOM 891 O O . ARG A 1 114 ? -8.280 -3.669 21.057 1.00 86.62 114 ARG A O 1
ATOM 898 N N . ASN A 1 115 ? -6.093 -3.286 21.381 1.00 81.50 115 ASN A N 1
ATOM 899 C CA . ASN A 1 115 ? -6.264 -2.297 22.452 1.00 81.50 115 ASN A CA 1
ATOM 900 C C . ASN A 1 115 ? -5.702 -0.917 22.097 1.00 81.50 115 ASN A C 1
ATOM 902 O O . ASN A 1 115 ? -5.742 -0.003 22.921 1.00 81.50 115 ASN A O 1
ATOM 906 N N . GLY A 1 116 ? -5.120 -0.765 20.911 1.00 89.94 116 GLY A N 1
ATOM 907 C CA . GLY A 1 116 ? -4.335 0.406 20.572 1.00 89.94 116 GLY A CA 1
ATOM 908 C C . GLY A 1 116 ? -4.226 0.651 19.076 1.00 89.94 116 GLY A C 1
ATOM 909 O O . GLY A 1 116 ? -4.608 -0.195 18.266 1.00 89.94 116 GLY A O 1
ATOM 910 N N . PRO A 1 117 ? -3.710 1.829 18.697 1.00 93.69 117 PRO A N 1
ATOM 911 C CA . PRO A 1 117 ? -3.408 2.111 17.311 1.00 93.69 117 PRO A CA 1
ATOM 912 C C . PRO A 1 117 ? -2.332 1.149 16.799 1.00 93.69 117 PRO A C 1
ATOM 914 O O . PRO A 1 117 ? -1.383 0.834 17.515 1.00 93.69 117 PRO A O 1
ATOM 917 N N . ALA A 1 118 ? -2.446 0.733 15.542 1.00 92.62 118 ALA A N 1
ATOM 918 C CA . ALA A 1 118 ? -1.374 0.047 14.830 1.00 92.62 118 ALA A CA 1
ATOM 919 C C . ALA A 1 118 ? -1.061 0.814 13.547 1.00 92.62 118 ALA A C 1
ATOM 921 O O . ALA A 1 118 ? -1.971 1.293 12.871 1.00 92.62 118 ALA A O 1
ATOM 922 N N . VAL A 1 119 ? 0.224 0.955 13.233 1.00 90.38 119 VAL A N 1
ATOM 923 C CA . VAL A 1 119 ? 0.704 1.658 12.039 1.00 90.38 119 VAL A CA 1
ATOM 924 C C . VAL A 1 119 ? 1.630 0.725 11.278 1.00 90.38 119 VAL A C 1
ATOM 926 O O . VAL A 1 119 ? 2.410 -0.011 11.880 1.00 90.38 119 VAL A O 1
ATOM 929 N N . SER A 1 120 ? 1.540 0.741 9.956 1.00 88.62 120 SER A N 1
ATOM 930 C CA . SER A 1 120 ? 2.392 -0.071 9.096 1.00 88.62 120 SER A CA 1
ATOM 931 C C . SER A 1 120 ? 2.667 0.623 7.774 1.00 88.62 120 SER A C 1
ATOM 933 O O . SER A 1 120 ? 1.830 1.365 7.264 1.00 88.62 120 SER A O 1
ATOM 935 N N . PHE A 1 121 ? 3.837 0.343 7.225 1.00 84.44 121 PHE A N 1
ATOM 936 C CA . PHE A 1 121 ? 4.230 0.648 5.858 1.00 84.44 121 PHE A CA 1
ATOM 937 C C . PHE A 1 121 ? 4.300 -0.651 5.057 1.00 84.44 121 PHE A C 1
ATOM 939 O O . PHE A 1 121 ? 4.125 -1.749 5.599 1.00 84.44 121 PHE A O 1
ATOM 946 N N . ALA A 1 122 ? 4.579 -0.539 3.759 1.00 81.00 122 ALA A N 1
ATOM 947 C CA . ALA A 1 122 ? 4.781 -1.709 2.921 1.00 81.00 122 ALA A CA 1
ATOM 948 C C . ALA A 1 122 ? 5.862 -2.627 3.532 1.00 81.00 122 ALA A C 1
ATOM 950 O O . ALA A 1 122 ? 7.006 -2.240 3.767 1.00 81.00 122 ALA A O 1
ATOM 951 N N . SER A 1 123 ? 5.454 -3.856 3.812 1.00 79.50 123 SER A N 1
ATOM 952 C CA . SER A 1 123 ? 6.207 -4.948 4.428 1.00 79.50 123 SER A CA 1
ATOM 953 C C . SER A 1 123 ? 6.720 -4.695 5.850 1.00 79.50 123 SER A C 1
ATOM 955 O O . SER A 1 123 ? 7.494 -5.509 6.350 1.00 79.50 123 SER A O 1
ATOM 957 N N . THR A 1 124 ? 6.309 -3.611 6.520 1.00 80.44 124 THR A N 1
ATOM 958 C CA . THR A 1 124 ? 6.893 -3.209 7.811 1.00 80.44 124 THR A CA 1
ATOM 959 C C . THR A 1 124 ? 5.836 -2.733 8.804 1.00 80.44 124 THR A C 1
ATOM 961 O O . THR A 1 124 ? 5.129 -1.764 8.549 1.00 80.44 124 THR A O 1
ATOM 964 N N . ALA A 1 125 ? 5.767 -3.369 9.976 1.00 84.25 125 ALA A N 1
ATOM 965 C CA . ALA A 1 125 ? 4.958 -2.897 11.099 1.00 84.25 125 ALA A CA 1
ATOM 966 C C . ALA A 1 125 ? 5.745 -1.853 11.905 1.00 84.25 125 ALA A C 1
ATOM 968 O O . ALA A 1 125 ? 6.921 -2.063 12.207 1.00 84.25 125 ALA A O 1
ATOM 969 N N . VAL A 1 126 ? 5.105 -0.749 12.291 1.00 82.69 126 VAL A N 1
ATOM 970 C CA . VAL A 1 126 ? 5.725 0.298 13.112 1.00 82.69 126 VAL A CA 1
ATOM 971 C C . VAL A 1 126 ? 5.434 0.018 14.588 1.00 82.69 126 VAL A C 1
ATOM 973 O O . VAL A 1 126 ? 4.269 0.057 14.998 1.00 82.69 126 VAL A O 1
ATOM 976 N N . PRO A 1 127 ? 6.455 -0.256 15.419 1.00 77.00 127 PRO A N 1
ATOM 977 C CA . PRO A 1 127 ? 6.244 -0.471 16.843 1.00 77.00 127 PRO A CA 1
ATOM 978 C C . PRO A 1 127 ? 5.877 0.850 17.529 1.00 77.00 127 PRO A C 1
ATOM 980 O O . PRO A 1 127 ? 6.630 1.822 17.483 1.00 77.00 127 PRO A O 1
ATOM 983 N N . LEU A 1 128 ? 4.729 0.880 18.208 1.00 82.81 128 LEU A N 1
ATOM 984 C CA . LEU A 1 128 ? 4.309 2.013 19.031 1.00 82.81 128 LEU A CA 1
ATOM 985 C C . LEU A 1 128 ? 4.503 1.684 20.512 1.00 82.81 128 LEU A C 1
ATOM 987 O O . LEU A 1 128 ? 3.967 0.703 21.024 1.00 82.81 128 LEU A O 1
ATOM 991 N N . GLY A 1 129 ? 5.249 2.530 21.225 1.00 82.38 129 GLY A N 1
ATOM 992 C CA . GLY A 1 129 ? 5.397 2.399 22.674 1.00 82.38 129 GLY A CA 1
ATOM 993 C C . GLY A 1 129 ? 4.062 2.612 23.412 1.00 82.38 129 GLY A C 1
ATOM 994 O O . GLY A 1 129 ? 3.190 3.326 22.900 1.00 82.38 129 GLY A O 1
ATOM 995 N N . PRO A 1 130 ? 3.885 2.070 24.634 1.00 85.19 130 PRO A N 1
ATOM 996 C CA . PRO A 1 130 ? 2.634 2.210 25.387 1.00 85.19 130 PRO A CA 1
ATOM 997 C C . PRO A 1 130 ? 2.211 3.667 25.626 1.00 85.19 130 PRO A C 1
ATOM 999 O O . PRO A 1 130 ? 1.039 4.003 25.473 1.00 85.19 130 PRO A O 1
ATOM 1002 N N . ALA A 1 131 ? 3.165 4.550 25.945 1.00 85.81 131 ALA A N 1
ATOM 1003 C CA . ALA A 1 131 ? 2.896 5.971 26.174 1.00 85.81 131 ALA A CA 1
ATOM 1004 C C . ALA A 1 131 ? 2.417 6.687 24.899 1.00 85.81 131 ALA A C 1
ATOM 1006 O O . ALA A 1 131 ? 1.438 7.429 24.940 1.00 85.81 131 ALA A O 1
ATOM 1007 N N . THR A 1 132 ? 3.064 6.422 23.760 1.00 86.62 132 THR A N 1
ATOM 1008 C CA . THR A 1 132 ? 2.671 6.965 22.452 1.00 86.62 132 THR A CA 1
ATOM 1009 C C . THR A 1 132 ? 1.284 6.472 22.053 1.00 86.62 132 THR A C 1
ATOM 1011 O O . THR A 1 132 ? 0.435 7.272 21.674 1.00 86.62 132 THR A O 1
ATOM 1014 N N . SER A 1 133 ? 1.030 5.170 22.206 1.00 90.25 133 SER A N 1
ATOM 1015 C CA . SER A 1 133 ? -0.264 4.547 21.906 1.00 90.25 133 SER A CA 1
ATOM 1016 C C . SER A 1 133 ? -1.394 5.168 22.730 1.00 90.25 133 SER A C 1
ATOM 1018 O O . SER A 1 133 ? -2.410 5.585 22.176 1.00 90.25 133 SER A O 1
ATOM 1020 N N . ALA A 1 134 ? -1.194 5.307 24.045 1.00 91.62 134 ALA A N 1
ATOM 1021 C CA . ALA A 1 134 ? -2.157 5.951 24.934 1.00 91.62 134 ALA A CA 1
ATOM 1022 C C . ALA A 1 134 ? -2.366 7.434 24.587 1.00 91.62 134 ALA A C 1
ATOM 1024 O O . ALA A 1 134 ? -3.501 7.909 24.582 1.00 91.62 134 ALA A O 1
ATOM 1025 N N . GLY A 1 135 ? -1.291 8.156 24.258 1.00 92.00 135 GLY A N 1
ATOM 1026 C CA . GLY A 1 135 ? -1.362 9.548 23.820 1.00 92.00 135 GLY A CA 1
ATOM 1027 C C . GLY A 1 135 ? -2.196 9.722 22.551 1.00 92.00 135 GLY A C 1
ATOM 1028 O O . GLY A 1 135 ? -3.034 10.617 22.498 1.00 92.00 135 GLY A O 1
ATOM 1029 N N . ILE A 1 136 ? -2.018 8.843 21.559 1.00 93.44 136 ILE A N 1
ATOM 1030 C CA . ILE A 1 136 ? -2.764 8.882 20.291 1.00 93.44 136 ILE A CA 1
ATOM 1031 C C . ILE A 1 136 ? -4.255 8.640 20.541 1.00 93.44 136 ILE A C 1
ATOM 1033 O O . ILE A 1 136 ? -5.088 9.383 20.024 1.00 93.44 136 ILE A O 1
ATOM 1037 N N . LEU A 1 137 ? -4.608 7.638 21.357 1.00 94.88 137 LEU A N 1
ATOM 1038 C CA . LEU A 1 137 ? -6.010 7.372 21.697 1.00 94.88 137 LEU A CA 1
ATOM 1039 C C . LEU A 1 137 ? -6.639 8.526 22.481 1.00 94.88 137 LEU A C 1
ATOM 1041 O O . LEU A 1 137 ? -7.774 8.904 22.211 1.00 94.88 137 LEU A O 1
ATOM 1045 N N . ASN A 1 138 ? -5.912 9.117 23.430 1.00 95.19 138 ASN A N 1
ATOM 1046 C CA . ASN A 1 138 ? -6.410 10.271 24.176 1.00 95.19 138 ASN A CA 1
ATOM 1047 C C . ASN A 1 138 ? -6.641 11.475 23.256 1.00 95.19 138 ASN A C 1
ATOM 1049 O O . ASN A 1 138 ? -7.707 12.084 23.323 1.00 95.19 138 ASN A O 1
ATOM 1053 N N . ALA A 1 139 ? -5.704 11.767 22.351 1.00 94.44 139 ALA A N 1
ATOM 1054 C CA . ALA A 1 139 ? -5.870 12.814 21.350 1.00 94.44 139 ALA A CA 1
ATOM 1055 C C . ALA A 1 139 ? -7.081 12.547 20.439 1.00 94.44 139 ALA A C 1
ATOM 1057 O O . ALA A 1 139 ? -7.879 13.452 20.198 1.00 94.44 139 ALA A O 1
ATOM 1058 N N . LEU A 1 140 ? -7.277 11.298 19.995 1.00 95.31 140 LEU A N 1
ATOM 1059 C CA . LEU A 1 140 ? -8.433 10.903 19.187 1.00 95.31 140 LEU A CA 1
ATOM 1060 C C . LEU A 1 140 ? -9.752 11.117 19.939 1.00 95.31 140 LEU A C 1
ATOM 1062 O O . LEU A 1 140 ? -10.689 11.700 19.392 1.00 95.31 140 LEU A O 1
ATOM 1066 N N . ARG A 1 141 ? -9.829 10.680 21.200 1.00 94.62 141 ARG A N 1
ATOM 1067 C CA . ARG A 1 141 ? -11.022 10.847 22.045 1.00 94.62 141 ARG A CA 1
ATOM 1068 C C . ARG A 1 141 ? -11.349 12.320 22.264 1.00 94.62 141 ARG A C 1
ATOM 1070 O O . ARG A 1 141 ? -12.511 12.696 22.123 1.00 94.62 141 ARG A O 1
ATOM 1077 N N . THR A 1 142 ? -10.344 13.150 22.547 1.00 93.25 142 THR A N 1
ATOM 1078 C CA . THR A 1 142 ? -10.495 14.607 22.691 1.00 93.25 142 THR A CA 1
ATOM 1079 C C . THR A 1 142 ? -10.991 15.247 21.396 1.00 93.25 142 THR A C 1
ATOM 1081 O O . THR A 1 142 ? -11.938 16.038 21.418 1.00 93.25 142 THR A O 1
ATOM 1084 N N . ALA A 1 143 ? -10.405 14.875 20.258 1.00 90.38 143 ALA A N 1
ATOM 1085 C CA . ALA A 1 143 ? -10.791 15.396 18.956 1.00 90.38 143 ALA A CA 1
ATOM 1086 C C . ALA A 1 143 ? -12.226 14.997 18.578 1.00 90.38 143 ALA A C 1
ATOM 1088 O O . ALA A 1 143 ? -13.031 15.857 18.216 1.00 90.38 143 ALA A O 1
ATOM 1089 N N . LYS A 1 144 ? -12.592 13.722 18.765 1.00 91.00 144 LYS A N 1
ATOM 1090 C CA . LYS A 1 144 ? -13.963 13.228 18.576 1.00 91.00 144 LYS A CA 1
ATOM 1091 C C . LYS A 1 144 ? -14.951 13.972 19.474 1.00 91.00 144 LYS A C 1
ATOM 1093 O O . LYS A 1 144 ? -15.962 14.469 18.984 1.00 91.00 144 LYS A O 1
ATOM 1098 N N . ALA A 1 145 ? -14.655 14.082 20.771 1.00 89.69 145 ALA A N 1
ATOM 1099 C CA . ALA A 1 145 ? -15.514 14.781 21.723 1.00 89.69 145 ALA A CA 1
ATOM 1100 C C . ALA A 1 145 ? -15.730 16.242 21.307 1.00 89.69 145 ALA A C 1
ATOM 1102 O O . ALA A 1 145 ? -16.867 16.704 21.270 1.00 89.69 145 ALA A O 1
ATOM 1103 N N . THR A 1 146 ? -14.667 16.935 20.893 1.00 86.94 146 THR A N 1
ATOM 1104 C CA . THR A 1 146 ? -14.752 18.322 20.418 1.00 86.94 146 THR A CA 1
ATOM 1105 C C . THR A 1 146 ? -15.624 18.442 19.167 1.00 86.94 146 THR A C 1
ATOM 1107 O O . THR A 1 146 ? -16.525 19.279 19.129 1.00 86.94 146 THR A O 1
ATOM 1110 N N . LEU A 1 147 ? -15.420 17.582 18.165 1.00 84.31 147 LEU A N 1
ATOM 1111 C CA . LEU A 1 147 ? -16.210 17.601 16.928 1.00 84.31 147 LEU A CA 1
ATOM 1112 C C . LEU A 1 147 ? -17.694 17.309 17.191 1.00 84.31 147 LEU A C 1
ATOM 1114 O O . LEU A 1 147 ? -18.557 18.021 16.684 1.00 84.31 147 LEU A O 1
ATOM 1118 N N . THR A 1 148 ? -17.996 16.321 18.039 1.00 80.31 148 THR A N 1
ATOM 1119 C CA . THR A 1 148 ? -19.385 15.986 18.404 1.00 80.31 148 THR A CA 1
ATOM 1120 C C . THR A 1 148 ? -20.064 17.079 19.236 1.00 80.31 148 THR A C 1
ATOM 1122 O O . THR A 1 148 ? -21.233 17.377 19.006 1.00 80.31 148 THR A O 1
ATOM 1125 N N . ALA A 1 149 ? -19.341 17.725 20.160 1.00 77.19 149 ALA A N 1
ATOM 1126 C CA . ALA A 1 149 ? -19.880 18.784 21.014 1.00 77.19 149 ALA A CA 1
ATOM 1127 C C . ALA A 1 149 ? -20.133 20.097 20.259 1.00 77.19 149 ALA A C 1
ATOM 1129 O O . ALA A 1 149 ? -21.039 20.846 20.619 1.00 77.19 149 ALA A O 1
ATOM 1130 N N . THR A 1 150 ? -19.353 20.378 19.210 1.00 64.88 150 THR A N 1
ATOM 1131 C CA . THR A 1 150 ? -19.492 21.619 18.430 1.00 64.88 150 THR A CA 1
ATOM 1132 C C . THR A 1 150 ? -20.614 21.533 17.378 1.00 64.88 150 THR A C 1
ATOM 1134 O O . THR A 1 150 ? -21.013 22.552 16.827 1.00 64.88 150 THR A O 1
ATOM 1137 N N . GLY A 1 151 ? -21.206 20.348 17.178 1.00 54.84 151 GLY A N 1
ATOM 1138 C CA . GLY A 1 151 ? -22.480 20.146 16.482 1.00 54.84 151 GLY A CA 1
ATOM 1139 C C . GLY A 1 151 ? -22.451 20.336 14.958 1.00 54.84 151 GLY A C 1
ATOM 1140 O O . GLY A 1 151 ? -21.763 21.190 14.406 1.00 54.84 151 GLY A O 1
ATOM 1141 N N . THR A 1 152 ? -23.294 19.574 14.260 1.00 49.81 152 THR A N 1
ATOM 1142 C CA . THR A 1 152 ? -23.547 19.679 12.808 1.00 49.81 152 THR A CA 1
ATOM 1143 C C . THR A 1 152 ? -24.281 20.965 12.399 1.00 49.81 152 THR A C 1
ATOM 1145 O O . THR A 1 152 ? -24.425 21.251 11.213 1.00 49.81 152 THR A O 1
ATOM 1148 N N . THR A 1 153 ? -24.749 21.762 13.362 1.00 49.50 153 THR A N 1
ATOM 1149 C CA . THR A 1 153 ? -25.602 22.937 13.128 1.00 49.50 153 THR A CA 1
ATOM 1150 C C . THR A 1 153 ? -24.853 24.266 13.063 1.00 49.50 153 THR A C 1
ATOM 1152 O O . THR A 1 153 ? -25.443 25.249 12.623 1.00 49.50 153 THR A O 1
ATOM 1155 N N . LEU A 1 154 ? -23.596 24.342 13.515 1.00 49.84 154 LEU A N 1
ATOM 1156 C CA . LEU A 1 1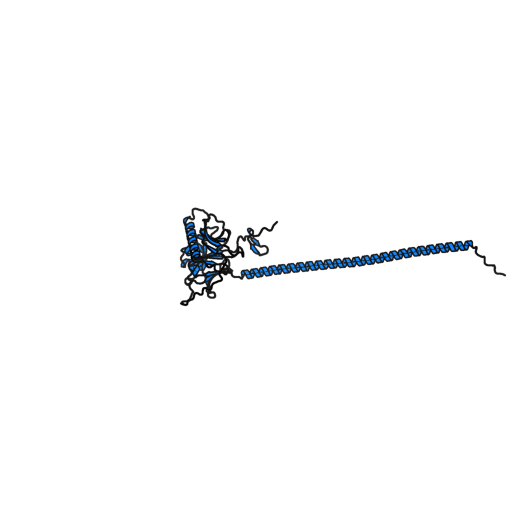54 ? -22.896 25.629 13.644 1.00 49.84 154 LEU A CA 1
ATOM 1157 C C . LEU A 1 154 ? -22.075 26.037 12.414 1.00 49.84 154 LEU A C 1
ATOM 1159 O O . LEU A 1 154 ? -21.874 27.233 12.222 1.00 49.84 154 LEU A O 1
ATOM 1163 N N . PHE A 1 155 ? -21.626 25.097 11.573 1.00 53.03 155 PHE A N 1
ATOM 1164 C CA . PHE A 1 155 ? -20.617 25.421 10.550 1.00 53.03 155 PHE A CA 1
ATOM 1165 C C . PHE A 1 155 ? -21.073 25.299 9.099 1.00 53.03 155 PHE A C 1
ATOM 1167 O O . PHE A 1 155 ? -20.435 25.890 8.236 1.00 53.03 155 PHE A O 1
ATOM 1174 N N . GLY A 1 156 ? -22.173 24.594 8.801 1.00 58.16 156 GLY A N 1
ATOM 1175 C CA . GLY A 1 156 ? -22.626 24.391 7.413 1.00 58.16 156 GLY A CA 1
ATOM 1176 C C . GLY A 1 156 ? -21.551 23.791 6.493 1.00 58.16 156 GLY A C 1
ATOM 1177 O O . GLY A 1 156 ? -21.663 23.899 5.274 1.00 58.16 156 GLY A O 1
ATOM 1178 N N . SER A 1 157 ? -20.485 23.229 7.073 1.00 63.34 157 SER A N 1
ATOM 1179 C CA . SER A 1 157 ? -19.242 22.931 6.385 1.00 63.34 157 SER A CA 1
ATOM 1180 C C . SER A 1 157 ? -18.385 21.914 7.159 1.00 63.34 157 SER A C 1
ATOM 1182 O O . SER A 1 157 ? -18.550 21.786 8.378 1.00 63.34 157 SER A O 1
ATOM 1184 N N . PRO A 1 158 ? -17.508 21.152 6.478 1.00 70.88 158 PRO A N 1
ATOM 1185 C CA . PRO A 1 158 ? -16.696 20.116 7.108 1.00 70.88 158 PRO A CA 1
ATOM 1186 C C . PRO A 1 158 ? -15.688 20.696 8.098 1.00 70.88 158 PRO A C 1
ATOM 1188 O O . PRO A 1 158 ? -15.046 21.721 7.845 1.00 70.88 158 PRO A O 1
ATOM 1191 N N . VAL A 1 159 ? -15.519 19.990 9.216 1.00 80.25 159 VAL A N 1
ATOM 1192 C CA . VAL A 1 159 ? -14.572 20.340 10.275 1.00 80.25 159 VAL A CA 1
ATOM 1193 C C . VAL A 1 159 ? -13.704 19.132 10.595 1.00 80.25 159 VAL A C 1
ATOM 1195 O O . VAL A 1 159 ? -14.211 18.014 10.717 1.00 80.25 159 VAL A O 1
ATOM 1198 N N . LEU A 1 160 ? -12.400 19.357 10.759 1.00 86.44 160 LEU A N 1
ATOM 1199 C CA . LEU A 1 160 ? -11.457 18.312 11.155 1.00 86.44 160 LEU A CA 1
ATOM 1200 C C . LEU A 1 160 ? -10.582 18.717 12.337 1.00 86.44 160 LEU A C 1
ATOM 1202 O O . LEU A 1 160 ? -10.415 19.897 12.651 1.00 86.44 160 LEU A O 1
ATOM 1206 N N . MET A 1 161 ? -9.987 17.711 12.972 1.00 88.81 161 MET A N 1
ATOM 1207 C CA . MET A 1 161 ? -8.966 17.873 13.996 1.00 88.81 161 MET A CA 1
ATOM 1208 C C . MET A 1 161 ? -7.944 16.731 13.916 1.00 88.81 161 MET A C 1
ATOM 1210 O O . MET A 1 161 ? -8.295 15.551 13.915 1.00 88.81 161 MET A O 1
ATOM 1214 N N . GLY A 1 162 ? -6.659 17.087 13.841 1.00 88.25 162 GLY A N 1
ATOM 1215 C CA . GLY A 1 162 ? -5.548 16.131 13.870 1.00 88.25 162 GLY A CA 1
ATOM 1216 C C . GLY A 1 162 ? -5.381 15.473 15.240 1.00 88.25 162 GLY A C 1
ATOM 1217 O O . GLY A 1 162 ? -5.525 16.152 16.253 1.00 88.25 162 GLY A O 1
ATOM 1218 N N . PHE A 1 163 ? -5.034 14.186 15.271 1.00 91.50 163 PHE A N 1
ATOM 1219 C CA . PHE A 1 163 ? -4.781 13.455 16.525 1.00 91.50 163 PHE A CA 1
ATOM 1220 C C . PHE A 1 163 ? -3.457 12.669 16.537 1.00 91.50 163 PHE A C 1
ATOM 1222 O O . PHE A 1 163 ? -2.918 12.361 17.601 1.00 91.50 163 PHE A O 1
ATOM 1229 N N . ALA A 1 164 ? -2.895 12.367 15.363 1.00 86.56 164 ALA A N 1
ATOM 1230 C CA . ALA A 1 164 ? -1.568 11.770 15.231 1.00 86.56 164 ALA A CA 1
ATOM 1231 C C . ALA A 1 164 ? -0.790 12.401 14.068 1.00 86.56 164 ALA A C 1
ATOM 1233 O O . ALA A 1 164 ? -1.382 12.898 13.108 1.00 86.56 164 ALA A O 1
ATOM 1234 N N . ALA A 1 165 ? 0.538 12.375 14.146 1.00 85.06 165 ALA A N 1
ATOM 1235 C CA . ALA A 1 165 ? 1.421 12.764 13.054 1.00 85.06 165 ALA A CA 1
ATOM 1236 C C . ALA A 1 165 ? 2.522 11.726 12.842 1.00 85.06 165 ALA A C 1
ATOM 1238 O O . ALA A 1 165 ? 3.156 11.279 13.793 1.00 85.06 165 ALA A O 1
ATOM 1239 N N . LEU A 1 166 ? 2.770 11.393 11.580 1.00 81.38 166 LEU A N 1
ATOM 1240 C CA . LEU A 1 166 ? 3.931 10.652 11.116 1.00 81.38 166 LEU A CA 1
ATOM 1241 C C . LEU A 1 166 ? 4.989 11.681 10.701 1.00 81.38 166 LEU A C 1
ATOM 1243 O O . LEU A 1 166 ? 4.833 12.377 9.693 1.00 81.38 166 LEU A O 1
ATOM 1247 N N . LEU A 1 167 ? 6.038 11.816 11.509 1.00 73.62 167 LEU A N 1
ATOM 1248 C CA . LEU A 1 167 ? 7.121 12.775 11.302 1.00 73.62 167 LEU A CA 1
ATOM 1249 C C . LEU A 1 167 ? 8.245 12.147 10.480 1.00 73.62 167 LEU A C 1
ATOM 1251 O O . LEU A 1 167 ? 8.725 11.073 10.837 1.00 73.62 167 LEU A O 1
ATOM 1255 N N . MET A 1 168 ? 8.706 12.858 9.445 1.00 60.84 168 MET A N 1
ATOM 1256 C CA . MET A 1 168 ? 9.806 12.430 8.569 1.00 60.84 168 MET A CA 1
ATOM 1257 C C . MET A 1 168 ? 9.586 11.018 7.987 1.00 60.84 168 MET A C 1
ATOM 1259 O O . MET A 1 168 ? 10.360 10.104 8.293 1.00 60.84 168 MET A O 1
ATOM 1263 N N . PRO A 1 169 ? 8.536 10.803 7.165 1.00 55.69 169 PRO A N 1
ATOM 1264 C CA . PRO A 1 169 ? 8.485 9.600 6.337 1.00 55.69 169 PRO A CA 1
ATOM 1265 C C . PRO A 1 169 ? 9.771 9.524 5.497 1.00 55.69 169 PRO A C 1
ATOM 1267 O O . PRO A 1 169 ? 10.318 10.556 5.101 1.00 55.69 169 PRO A O 1
ATOM 1270 N N . SER A 1 170 ? 10.308 8.318 5.306 1.00 46.25 170 SER A N 1
ATOM 1271 C CA . SER A 1 170 ? 11.600 8.101 4.641 1.00 46.25 170 SER A CA 1
ATOM 1272 C C . SER A 1 170 ? 11.692 8.860 3.299 1.00 46.25 170 SER A C 1
ATOM 1274 O O . SER A 1 170 ? 10.732 8.840 2.528 1.00 46.25 170 SER A O 1
ATOM 1276 N N . PRO A 1 171 ? 12.833 9.501 2.963 1.00 43.59 171 PRO A N 1
ATOM 1277 C CA . PRO A 1 171 ? 12.981 10.359 1.781 1.00 43.59 171 PRO A CA 1
ATOM 1278 C C . PRO A 1 171 ? 13.051 9.610 0.432 1.00 43.59 171 PRO A C 1
ATOM 1280 O O . PRO A 1 171 ? 13.508 10.177 -0.556 1.00 43.59 171 PRO A O 1
ATOM 1283 N N . LEU A 1 172 ? 12.585 8.358 0.342 1.00 39.28 172 LEU A N 1
ATOM 1284 C CA . LEU A 1 172 ? 12.493 7.628 -0.934 1.00 39.28 172 LEU A CA 1
ATOM 1285 C C . LEU A 1 172 ? 11.235 7.962 -1.758 1.00 39.28 172 LEU A C 1
ATOM 1287 O O . LEU A 1 172 ? 11.008 7.364 -2.806 1.00 39.28 172 LEU A O 1
ATOM 1291 N N . GLY A 1 173 ? 10.476 8.977 -1.348 1.00 35.53 173 GLY A N 1
ATOM 1292 C CA . GLY A 1 173 ? 9.507 9.664 -2.195 1.00 35.53 173 GLY A CA 1
ATOM 1293 C C . GLY A 1 173 ? 8.191 9.917 -1.481 1.00 35.53 173 GLY A C 1
ATOM 1294 O O . GLY A 1 173 ? 7.836 9.220 -0.534 1.00 35.53 173 GLY A O 1
ATOM 1295 N N . ASN A 1 174 ? 7.445 10.887 -1.993 1.00 42.88 174 ASN A N 1
ATOM 1296 C CA . ASN A 1 174 ? 6.064 11.234 -1.656 1.00 42.88 174 ASN A CA 1
ATOM 1297 C C . ASN A 1 174 ? 5.040 10.068 -1.830 1.00 42.88 174 ASN A C 1
ATOM 1299 O O . ASN A 1 174 ? 3.865 10.310 -2.069 1.00 42.88 174 ASN A O 1
ATOM 1303 N N . GLY A 1 175 ? 5.458 8.796 -1.735 1.00 49.06 175 GLY A N 1
ATOM 1304 C CA . GLY A 1 175 ? 4.690 7.608 -2.119 1.00 49.06 175 GLY A CA 1
ATOM 1305 C C . GLY A 1 175 ? 4.860 6.370 -1.228 1.00 49.06 175 GLY A C 1
ATOM 1306 O O . GLY A 1 175 ? 4.412 5.292 -1.627 1.00 49.06 175 GLY A O 1
ATOM 1307 N N . GLU A 1 176 ? 5.473 6.463 -0.036 1.00 65.62 176 GLU A N 1
ATOM 1308 C CA . GLU A 1 176 ? 5.413 5.345 0.922 1.00 65.62 176 GLU A CA 1
ATOM 1309 C C . GLU A 1 176 ? 4.014 5.295 1.553 1.00 65.62 176 GLU A C 1
ATOM 1311 O O . GLU A 1 176 ? 3.674 6.050 2.467 1.00 65.62 176 GLU A O 1
ATOM 1316 N N . ARG A 1 177 ? 3.166 4.421 1.006 1.00 76.94 177 ARG A N 1
ATOM 1317 C CA . ARG A 1 177 ? 1.835 4.164 1.554 1.00 76.94 177 ARG A CA 1
ATOM 1318 C C . ARG A 1 177 ? 1.940 3.624 2.970 1.00 76.94 177 ARG A C 1
ATOM 1320 O O . ARG A 1 177 ? 2.855 2.862 3.283 1.00 76.94 177 ARG A O 1
ATOM 1327 N N . PHE A 1 178 ? 0.964 3.967 3.793 1.00 83.88 178 PHE A N 1
ATOM 1328 C CA . PHE A 1 178 ? 0.849 3.450 5.141 1.00 83.88 178 PHE A CA 1
ATOM 1329 C C . PHE A 1 178 ? -0.601 3.117 5.467 1.00 83.88 178 PHE A C 1
ATOM 1331 O O . PHE A 1 178 ? -1.541 3.724 4.947 1.00 83.88 178 PHE A O 1
ATOM 1338 N N . ALA A 1 179 ? -0.765 2.154 6.363 1.00 90.12 179 ALA A N 1
ATOM 1339 C CA . ALA A 1 179 ? -2.027 1.858 7.009 1.00 90.12 179 ALA A CA 1
ATOM 1340 C C . ALA A 1 179 ? -1.940 2.284 8.473 1.00 90.12 179 ALA A C 1
ATOM 1342 O O . ALA A 1 179 ? -0.949 1.993 9.148 1.00 90.12 179 ALA A O 1
ATOM 1343 N N . MET A 1 180 ? -2.988 2.929 8.976 1.00 93.12 180 MET A N 1
ATOM 1344 C CA . MET A 1 180 ? -3.193 3.132 10.405 1.00 93.12 180 MET A CA 1
ATOM 1345 C C . MET A 1 180 ? -4.555 2.583 10.803 1.00 93.12 180 MET A C 1
ATOM 1347 O O . MET A 1 180 ? -5.569 2.939 10.207 1.00 93.12 180 MET A O 1
ATOM 1351 N N . SER A 1 181 ? -4.586 1.743 11.831 1.00 95.38 181 SER A N 1
ATOM 1352 C CA . SER A 1 181 ? -5.818 1.227 12.418 1.00 95.38 181 SER A CA 1
ATOM 1353 C C . SER A 1 181 ? -5.988 1.701 13.851 1.00 95.38 181 SER A C 1
ATOM 1355 O O . SER A 1 181 ? -5.003 1.834 14.573 1.00 95.38 181 SER A O 1
ATOM 1357 N N . VAL A 1 182 ? -7.233 1.882 14.282 1.00 96.62 182 VAL A N 1
ATOM 1358 C CA . VAL A 1 182 ? -7.617 2.059 15.690 1.00 96.62 182 VAL A CA 1
ATOM 1359 C C . VAL A 1 182 ? -8.782 1.122 16.027 1.00 96.62 182 VAL A C 1
ATOM 1361 O O . VAL A 1 182 ? -9.551 0.788 15.119 1.00 96.62 182 VAL A O 1
ATOM 1364 N N . PRO A 1 183 ? -8.958 0.706 17.296 1.00 95.94 183 PRO A N 1
ATOM 1365 C CA . PRO A 1 183 ? -10.149 -0.034 17.703 1.00 95.94 183 PRO A CA 1
ATOM 1366 C C . PRO A 1 183 ? -11.419 0.741 17.337 1.00 95.94 183 PRO A C 1
ATOM 1368 O O . PRO A 1 183 ? -11.542 1.923 17.663 1.00 95.94 183 PRO A O 1
ATOM 1371 N N . LEU A 1 184 ? -12.378 0.093 16.673 1.00 95.81 184 LEU A N 1
ATOM 1372 C CA . LEU A 1 184 ? -13.615 0.740 16.220 1.00 95.81 184 LEU A CA 1
ATOM 1373 C C . LEU A 1 184 ? -14.425 1.313 17.389 1.00 95.81 184 LEU A C 1
ATOM 1375 O O . LEU A 1 184 ? -15.091 2.333 17.219 1.00 95.81 184 LEU A O 1
ATOM 1379 N N . ALA A 1 185 ? -14.307 0.711 18.576 1.00 94.50 185 ALA A N 1
ATOM 1380 C CA . ALA A 1 185 ? -14.903 1.189 19.823 1.00 94.50 185 ALA A CA 1
ATOM 1381 C C . ALA A 1 185 ? -14.547 2.657 20.153 1.00 94.50 185 ALA A C 1
ATOM 1383 O O . ALA A 1 185 ? -15.292 3.344 20.852 1.00 94.50 185 ALA A O 1
ATOM 1384 N N . GLU A 1 186 ? -13.433 3.174 19.619 1.00 94.69 186 GLU A N 1
ATOM 1385 C CA . GLU A 1 186 ? -13.057 4.584 19.753 1.00 94.69 186 GLU A CA 1
ATOM 1386 C C . GLU A 1 186 ? -13.965 5.527 18.957 1.00 94.69 186 GLU A C 1
ATOM 1388 O O . GLU A 1 186 ? -14.006 6.720 19.255 1.00 94.69 186 GLU A O 1
ATOM 1393 N N . LEU A 1 187 ? -14.710 5.033 17.968 1.00 92.69 187 LEU A N 1
ATOM 1394 C CA . LEU A 1 187 ? -15.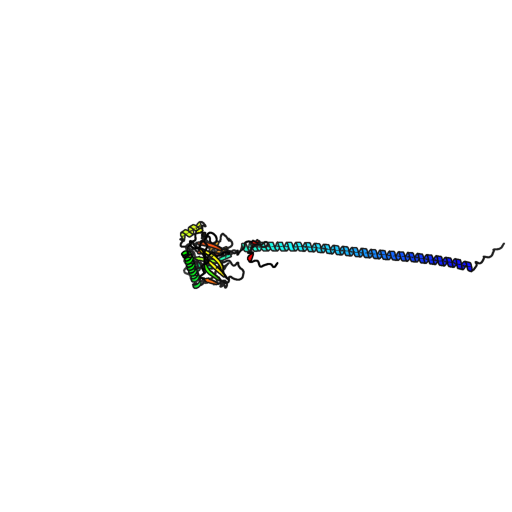521 5.833 17.044 1.00 92.69 187 LEU A CA 1
ATOM 1395 C C . LEU A 1 187 ? -17.002 5.444 17.049 1.00 92.69 187 LEU A C 1
ATOM 1397 O O . LEU A 1 187 ? -17.850 6.316 16.881 1.00 92.69 187 LEU A O 1
ATOM 1401 N N . SER A 1 188 ? -17.310 4.165 17.256 1.00 92.25 188 SER A N 1
ATOM 1402 C CA . SER A 1 188 ? -18.662 3.613 17.206 1.00 92.25 188 SER A CA 1
ATOM 1403 C C . SER A 1 188 ? -18.898 2.612 18.336 1.00 92.25 188 SER A C 1
ATOM 1405 O O . SER A 1 188 ? -17.963 1.989 18.829 1.00 92.25 188 SER A O 1
ATOM 1407 N N . SER A 1 189 ? -20.155 2.453 18.744 1.00 92.81 189 SER A N 1
ATOM 1408 C CA . SER A 1 189 ? -20.590 1.454 19.731 1.00 92.81 189 SER A CA 1
ATOM 1409 C C . SER A 1 189 ? -21.454 0.357 19.104 1.00 92.81 189 SER A C 1
ATOM 1411 O O . SER A 1 189 ? -22.204 -0.308 19.816 1.00 92.81 189 SER A O 1
ATOM 1413 N N . GLU A 1 190 ? -21.375 0.188 17.780 1.00 94.50 190 GLU A N 1
ATOM 1414 C CA . GLU A 1 190 ? -22.090 -0.880 17.079 1.00 94.50 190 GLU A CA 1
ATOM 1415 C C . GLU A 1 190 ? -21.680 -2.274 17.593 1.00 94.50 190 GLU A C 1
ATOM 1417 O O . GLU A 1 190 ? -20.481 -2.539 17.739 1.00 94.50 190 GLU A O 1
ATOM 1422 N N . PRO A 1 191 ? -22.642 -3.183 17.845 1.00 92.88 191 PRO A N 1
ATOM 1423 C CA . PRO A 1 191 ? -22.351 -4.550 18.266 1.00 92.88 191 PRO A CA 1
ATOM 1424 C C . PRO A 1 191 ? -21.568 -5.344 17.214 1.00 92.88 191 PRO A C 1
ATOM 1426 O O . PRO A 1 191 ? -21.803 -5.216 16.010 1.00 92.88 191 PRO A O 1
ATOM 1429 N N . ALA A 1 192 ? -20.682 -6.233 17.669 1.00 88.88 192 ALA A N 1
ATOM 1430 C CA . ALA A 1 192 ? -19.867 -7.073 16.792 1.00 88.88 192 ALA A CA 1
ATOM 1431 C C . ALA A 1 192 ? -20.715 -7.994 15.893 1.00 88.88 192 ALA A C 1
ATOM 1433 O O . ALA A 1 192 ? -20.344 -8.246 14.747 1.00 88.88 192 ALA A O 1
ATOM 1434 N N . GLU A 1 193 ? -21.865 -8.469 16.380 1.00 91.38 193 GLU A N 1
ATOM 1435 C CA . GLU A 1 193 ? -22.805 -9.281 15.603 1.00 91.38 193 GLU A CA 1
ATOM 1436 C C . GLU A 1 193 ? -23.361 -8.499 14.412 1.00 91.38 193 GLU A C 1
ATOM 1438 O O . GLU A 1 193 ? -23.291 -8.982 13.282 1.00 91.38 193 GLU A O 1
ATOM 1443 N N . THR A 1 194 ? -23.825 -7.269 14.648 1.00 95.44 194 THR A N 1
ATOM 1444 C CA . THR A 1 194 ? -24.318 -6.367 13.600 1.00 95.44 194 THR A CA 1
ATOM 1445 C C . THR A 1 194 ? -23.230 -6.093 12.567 1.00 95.44 194 THR A C 1
ATOM 1447 O O . THR A 1 194 ? -23.468 -6.191 11.366 1.00 95.44 194 THR A O 1
ATOM 1450 N N . LEU A 1 195 ? -22.009 -5.795 13.020 1.00 96.38 195 LEU A N 1
ATOM 1451 C CA . LEU A 1 195 ? -20.880 -5.538 12.126 1.00 96.38 195 LEU A CA 1
ATOM 1452 C C . LEU A 1 195 ? -20.556 -6.751 11.251 1.00 96.38 195 LEU A C 1
ATOM 1454 O O . LEU A 1 195 ? -20.284 -6.588 10.064 1.00 96.38 195 LEU A O 1
ATOM 1458 N N . ARG A 1 196 ? -20.630 -7.965 11.805 1.00 94.12 196 ARG A N 1
ATOM 1459 C CA . ARG A 1 196 ? -20.417 -9.200 11.045 1.00 94.12 196 ARG A CA 1
ATOM 1460 C C . ARG A 1 196 ? -21.521 -9.442 10.018 1.00 94.12 196 ARG A C 1
ATOM 1462 O O . ARG A 1 196 ? -21.208 -9.764 8.879 1.00 94.12 196 ARG A O 1
ATOM 1469 N N . GLU A 1 197 ? -22.784 -9.194 10.362 1.00 95.81 197 GLU A N 1
ATOM 1470 C CA . GLU A 1 197 ? -23.890 -9.271 9.396 1.00 95.81 197 GLU A CA 1
ATOM 1471 C C . GLU A 1 197 ? -23.732 -8.272 8.238 1.00 95.81 197 GLU A C 1
ATOM 1473 O O . GLU A 1 197 ? -24.049 -8.599 7.089 1.00 95.81 197 GLU A O 1
ATOM 1478 N N . ILE A 1 198 ? -23.233 -7.061 8.518 1.00 96.44 198 ILE A N 1
ATOM 1479 C CA . ILE A 1 198 ? -22.915 -6.067 7.483 1.00 96.44 198 ILE A CA 1
ATOM 1480 C C . ILE A 1 198 ? -21.739 -6.563 6.628 1.00 96.44 198 ILE A C 1
ATOM 1482 O O . ILE A 1 198 ? -21.821 -6.514 5.399 1.00 96.44 198 ILE A O 1
ATOM 1486 N N . ALA A 1 199 ? -20.677 -7.076 7.254 1.00 94.44 199 ALA A N 1
ATOM 1487 C CA . ALA A 1 199 ? -19.485 -7.582 6.573 1.00 94.44 199 ALA A CA 1
ATOM 1488 C C . ALA A 1 199 ? -19.787 -8.780 5.654 1.00 94.44 199 ALA A C 1
ATOM 1490 O O . ALA A 1 199 ? -19.301 -8.825 4.523 1.00 94.44 199 ALA A O 1
ATOM 1491 N N . ASP A 1 200 ? -20.639 -9.712 6.092 1.00 94.31 200 ASP A N 1
ATOM 1492 C CA . ASP A 1 200 ? -21.060 -10.894 5.322 1.00 94.31 200 ASP A CA 1
ATOM 1493 C C . ASP A 1 200 ? -21.811 -10.515 4.038 1.00 94.31 200 ASP A C 1
ATOM 1495 O O . ASP A 1 200 ? -21.772 -11.234 3.039 1.00 94.31 200 ASP A O 1
ATOM 1499 N N . ARG A 1 201 ? -22.477 -9.356 4.050 1.00 94.38 201 ARG A N 1
ATOM 1500 C CA . ARG A 1 201 ? -23.182 -8.782 2.896 1.00 94.38 201 ARG A CA 1
ATOM 1501 C C . ARG A 1 201 ? -22.325 -7.795 2.102 1.00 94.38 201 ARG A C 1
ATOM 1503 O O . ARG A 1 201 ? -22.837 -7.210 1.151 1.00 94.38 201 ARG A O 1
ATOM 1510 N N . GLN A 1 202 ? -21.064 -7.592 2.496 1.00 87.50 202 GLN A N 1
ATOM 1511 C CA . GLN A 1 202 ? -20.167 -6.563 1.955 1.00 87.50 202 GLN A CA 1
ATOM 1512 C C . GLN A 1 202 ? -20.803 -5.161 1.982 1.00 87.50 202 GLN A C 1
ATOM 1514 O O . GLN A 1 202 ? -20.707 -4.388 1.028 1.00 87.50 202 GLN A O 1
ATOM 1519 N N . GLY A 1 203 ? -21.519 -4.863 3.068 1.00 93.12 203 GLY A N 1
ATOM 1520 C CA . GLY A 1 203 ? -22.243 -3.615 3.257 1.00 93.12 203 GLY A CA 1
ATOM 1521 C C . GLY A 1 203 ? -21.372 -2.474 3.778 1.00 93.12 203 GLY A C 1
ATOM 1522 O O . GLY A 1 203 ? -20.153 -2.580 3.939 1.00 93.12 203 GLY A O 1
ATOM 1523 N N . THR A 1 204 ? -22.032 -1.359 4.071 1.00 94.19 204 THR A N 1
ATOM 1524 C CA . THR A 1 204 ? -21.406 -0.172 4.647 1.00 94.19 204 THR A CA 1
ATOM 1525 C C . THR A 1 204 ? -22.062 0.200 5.973 1.00 94.19 204 THR A C 1
ATOM 1527 O O . THR A 1 204 ? -23.236 -0.089 6.202 1.00 94.19 204 THR A O 1
ATOM 1530 N N . LEU A 1 205 ? -21.288 0.829 6.856 1.00 93.50 205 LEU A N 1
ATOM 1531 C CA . LEU A 1 205 ? -21.760 1.417 8.101 1.00 93.50 205 LEU A CA 1
ATOM 1532 C C . LEU A 1 205 ? -21.699 2.940 7.998 1.00 93.50 205 LEU A C 1
ATOM 1534 O O . LEU A 1 205 ? -20.659 3.500 7.647 1.00 93.50 205 LEU A O 1
ATOM 1538 N N . GLU A 1 206 ? -22.800 3.601 8.341 1.00 91.12 206 GLU A N 1
ATOM 1539 C CA . GLU A 1 206 ? -22.849 5.056 8.461 1.00 91.12 206 GLU A CA 1
ATOM 1540 C C . GLU A 1 206 ? -22.135 5.513 9.736 1.00 91.12 206 GLU A C 1
ATOM 1542 O O . GLU A 1 206 ? -22.464 5.094 10.846 1.00 91.12 206 GLU A O 1
ATOM 1547 N N . MET A 1 207 ? -21.155 6.395 9.579 1.00 88.81 207 MET A N 1
ATOM 1548 C CA . MET A 1 207 ? -20.341 6.926 10.661 1.00 88.81 207 MET A CA 1
ATOM 1549 C C . MET A 1 207 ? -20.538 8.429 10.808 1.00 88.81 207 MET A C 1
ATOM 1551 O O . MET A 1 207 ? -20.503 9.168 9.831 1.00 88.81 207 MET A O 1
ATOM 1555 N N . GLN A 1 208 ? -20.684 8.888 12.054 1.00 83.12 208 GLN A N 1
ATOM 1556 C CA . GLN A 1 208 ? -20.802 10.318 12.374 1.00 83.12 208 GLN A CA 1
ATOM 1557 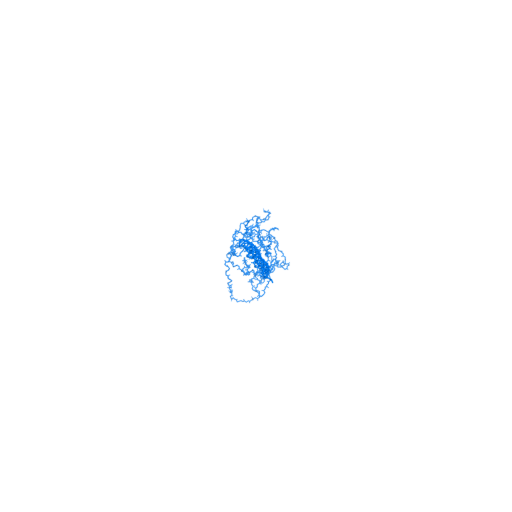C C . GLN A 1 208 ? -19.480 11.073 12.183 1.00 83.12 208 GLN A C 1
ATOM 1559 O O . GLN A 1 208 ? -19.458 12.275 11.910 1.00 83.12 208 GLN A O 1
ATOM 1564 N N . VAL A 1 209 ? -18.366 10.364 12.365 1.00 86.94 209 VAL A N 1
ATOM 1565 C CA . VAL A 1 209 ? -17.017 10.873 12.146 1.00 86.94 209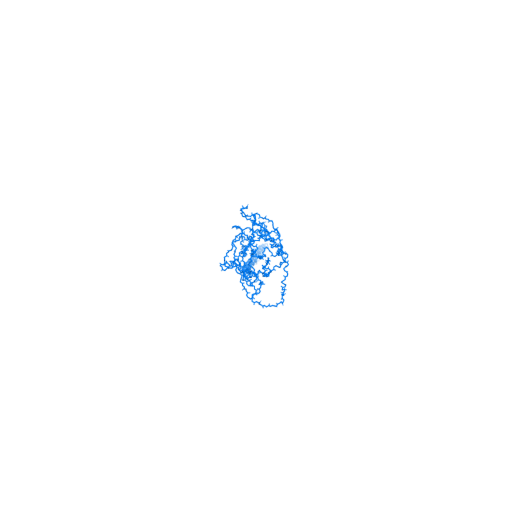 VAL A CA 1
ATOM 1566 C C . VAL A 1 209 ? -16.219 9.869 11.331 1.00 86.94 209 VAL A C 1
ATOM 1568 O O . VAL A 1 209 ? -16.356 8.660 11.512 1.00 86.94 209 VAL A O 1
ATOM 1571 N N . GLY A 1 210 ? -15.365 10.378 10.452 1.00 87.56 210 GLY A N 1
ATOM 1572 C CA . GLY A 1 210 ? -14.426 9.582 9.676 1.00 87.56 210 GLY A CA 1
ATOM 1573 C C . GLY A 1 210 ? -12.990 9.943 10.025 1.00 87.56 210 GLY A C 1
ATOM 1574 O O . GLY A 1 210 ? -12.695 11.078 10.406 1.00 87.56 210 GLY A O 1
ATOM 1575 N N . LEU A 1 211 ? -12.091 8.974 9.875 1.00 90.19 211 LEU A N 1
ATOM 1576 C CA . LEU A 1 211 ? -10.655 9.232 9.916 1.00 90.19 211 LEU A CA 1
ATOM 1577 C C . LEU A 1 211 ? -10.102 9.471 8.510 1.00 90.19 211 LEU A C 1
ATOM 1579 O O . LEU A 1 211 ? -10.577 8.890 7.523 1.00 90.19 211 LEU A O 1
ATOM 1583 N N . GLY A 1 212 ? -9.071 10.303 8.438 1.00 87.31 212 GLY A N 1
ATOM 1584 C CA . GLY A 1 212 ? -8.366 10.610 7.206 1.00 87.31 212 GLY A CA 1
ATOM 1585 C C . GLY A 1 212 ? -6.930 11.035 7.420 1.00 87.31 212 GLY A C 1
ATOM 1586 O O . GLY A 1 212 ? -6.443 11.100 8.549 1.00 87.31 212 GLY A O 1
ATOM 1587 N N . VAL A 1 213 ? -6.247 11.284 6.309 1.00 84.50 213 VAL A N 1
ATOM 1588 C CA . VAL A 1 213 ? -4.833 11.662 6.284 1.00 84.50 213 VAL A CA 1
ATOM 1589 C C . VAL A 1 213 ? -4.652 12.884 5.405 1.00 84.50 213 VAL A C 1
ATOM 1591 O O . VAL A 1 213 ? -5.306 13.009 4.375 1.00 84.50 213 VAL A O 1
ATOM 1594 N N . ARG A 1 214 ? -3.776 13.792 5.824 1.00 80.81 214 ARG A N 1
ATOM 1595 C CA . ARG A 1 214 ? -3.350 14.943 5.023 1.00 80.81 214 ARG A CA 1
ATOM 1596 C C . ARG A 1 214 ? -1.887 15.249 5.273 1.00 80.81 214 ARG A C 1
ATOM 1598 O O . ARG A 1 214 ? -1.379 14.960 6.362 1.00 80.81 214 ARG A O 1
ATOM 1605 N N . ARG A 1 215 ? -1.213 15.897 4.333 1.00 78.25 215 ARG A N 1
ATOM 1606 C CA . ARG A 1 215 ? 0.117 16.444 4.582 1.00 78.25 215 ARG A CA 1
ATOM 1607 C C . ARG A 1 215 ? -0.018 17.708 5.433 1.00 78.25 215 ARG A C 1
ATOM 1609 O O . ARG A 1 215 ? -0.876 18.557 5.201 1.00 78.25 215 ARG A O 1
ATOM 1616 N N . LEU A 1 216 ? 0.812 17.828 6.467 1.00 73.88 216 LEU A N 1
ATOM 1617 C CA . LEU A 1 216 ? 0.882 19.029 7.297 1.00 73.88 216 LEU A CA 1
ATOM 1618 C C . LEU A 1 216 ? 2.330 19.285 7.718 1.00 73.88 216 LEU A C 1
ATOM 1620 O O . LEU A 1 216 ? 2.914 18.530 8.498 1.00 73.88 216 LEU A O 1
ATOM 1624 N N . GLY A 1 217 ? 2.909 20.379 7.219 1.00 73.31 217 GLY A N 1
ATOM 1625 C CA . GLY A 1 217 ? 4.326 20.680 7.423 1.00 73.31 217 GLY A CA 1
ATOM 1626 C C . GLY A 1 217 ? 5.222 19.596 6.816 1.00 73.31 217 GLY A C 1
ATOM 1627 O O . GLY A 1 217 ? 5.006 19.173 5.686 1.00 73.31 217 GLY A O 1
ATOM 1628 N N . ALA A 1 218 ? 6.218 19.135 7.575 1.00 67.88 218 ALA A N 1
ATOM 1629 C CA . ALA A 1 218 ? 7.174 18.105 7.147 1.00 67.88 218 ALA A CA 1
ATOM 1630 C C . ALA A 1 218 ? 6.708 16.655 7.418 1.00 67.88 218 ALA A C 1
ATOM 1632 O O . ALA A 1 218 ? 7.520 15.729 7.401 1.00 67.88 218 ALA A O 1
ATOM 1633 N N . GLY A 1 219 ? 5.429 16.446 7.739 1.00 75.75 219 GLY A N 1
ATOM 1634 C CA . GLY A 1 219 ? 4.892 15.134 8.094 1.00 75.75 219 GLY A CA 1
ATOM 1635 C C . GLY A 1 219 ? 3.491 14.887 7.547 1.00 75.75 219 GLY A C 1
ATOM 1636 O O . GLY A 1 219 ? 2.860 15.769 6.962 1.00 75.75 219 GLY A O 1
ATOM 1637 N N . THR A 1 220 ? 3.000 13.669 7.766 1.00 82.00 220 THR A N 1
ATOM 1638 C CA . THR A 1 220 ? 1.609 13.305 7.472 1.00 82.00 220 THR A CA 1
ATOM 1639 C C . THR A 1 220 ? 0.798 13.331 8.755 1.00 82.00 220 THR A C 1
ATOM 1641 O O . THR A 1 220 ? 1.140 12.661 9.724 1.00 82.00 220 THR A O 1
ATOM 1644 N N . GLN A 1 221 ? -0.282 14.102 8.774 1.00 86.94 221 GLN A N 1
ATOM 1645 C CA . GLN A 1 221 ? -1.226 14.155 9.880 1.00 86.94 221 GLN A CA 1
ATOM 1646 C C . GLN A 1 221 ? -2.371 13.175 9.635 1.00 86.94 221 GLN A C 1
ATOM 1648 O O . GLN A 1 221 ? -2.994 13.196 8.576 1.00 86.94 221 GLN A O 1
ATOM 1653 N N . VAL A 1 222 ? -2.696 12.385 10.655 1.00 89.44 222 VAL A N 1
ATOM 1654 C CA . VAL A 1 222 ? -3.947 11.629 10.730 1.00 89.44 222 VAL A CA 1
ATOM 1655 C C . VAL A 1 222 ? -4.942 12.446 11.542 1.00 89.44 222 VAL A C 1
ATOM 1657 O O . VAL A 1 222 ? -4.622 12.962 12.621 1.00 89.44 222 VAL A O 1
ATOM 1660 N N . PHE A 1 223 ? -6.141 12.606 11.002 1.00 90.69 223 PHE A N 1
ATOM 1661 C CA . PHE A 1 223 ? -7.182 13.439 11.581 1.00 90.69 223 PHE A CA 1
ATOM 1662 C C . PHE 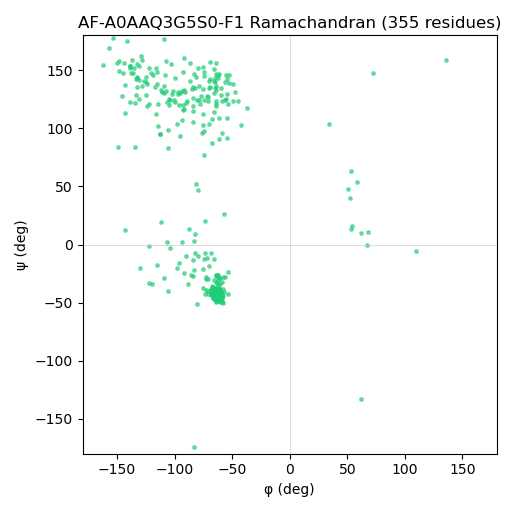A 1 223 ? -8.497 12.677 11.709 1.00 90.69 223 PHE A C 1
ATOM 1664 O O . PHE A 1 223 ? -8.738 11.687 11.021 1.00 90.69 223 PHE A O 1
ATOM 1671 N N . VAL A 1 224 ? -9.346 13.174 12.600 1.00 90.94 224 VAL A N 1
ATOM 1672 C CA . VAL A 1 224 ? -10.765 12.837 12.676 1.00 90.94 224 VAL A CA 1
ATOM 1673 C C . VAL A 1 224 ? -11.562 14.041 12.194 1.00 90.94 224 VAL A C 1
ATOM 1675 O O . VAL A 1 224 ? -11.145 15.185 12.382 1.00 90.94 224 VAL A O 1
ATOM 1678 N N . ALA A 1 225 ? -12.685 13.797 11.540 1.00 87.44 225 ALA A N 1
ATOM 1679 C CA . ALA A 1 225 ? -13.510 14.849 10.973 1.00 87.44 225 ALA A CA 1
ATOM 1680 C C . ALA A 1 225 ? -14.978 14.440 10.950 1.00 87.44 225 ALA A C 1
ATOM 1682 O O . ALA A 1 225 ? -15.293 13.248 10.941 1.00 87.44 225 ALA A O 1
ATOM 1683 N N . THR A 1 226 ? -15.871 15.426 10.938 1.00 81.00 226 THR A N 1
ATOM 1684 C CA . THR A 1 226 ? -17.301 15.165 10.752 1.00 81.00 226 THR A CA 1
ATOM 1685 C C . THR A 1 226 ? -17.543 14.603 9.361 1.00 81.00 226 THR A C 1
ATOM 1687 O O . THR A 1 226 ? -16.937 15.061 8.391 1.00 81.00 226 THR A O 1
ATOM 1690 N N . SER A 1 227 ? -18.428 13.616 9.258 1.00 69.00 227 SER A N 1
ATOM 1691 C CA . SER A 1 227 ? -18.838 13.116 7.952 1.00 69.00 227 SER A CA 1
ATOM 1692 C C . SER A 1 227 ? -19.567 14.207 7.162 1.00 69.00 227 SER A C 1
ATOM 1694 O O . SER A 1 227 ? -20.469 14.853 7.700 1.00 69.00 227 SER A O 1
ATOM 1696 N N . ASP A 1 228 ? -19.199 14.392 5.898 1.00 65.69 228 ASP A N 1
ATOM 1697 C CA . ASP A 1 228 ? -19.900 15.243 4.939 1.00 65.69 228 ASP A CA 1
ATOM 1698 C C . ASP A 1 228 ? -20.002 14.540 3.574 1.00 65.69 228 ASP A C 1
ATOM 1700 O O . ASP A 1 228 ? -19.241 13.624 3.254 1.00 65.69 228 ASP A O 1
ATOM 1704 N N . ASP A 1 229 ? -20.955 14.958 2.744 1.00 53.94 229 ASP A N 1
ATOM 1705 C CA . ASP A 1 229 ? -21.203 14.294 1.457 1.00 53.94 229 ASP A CA 1
ATOM 1706 C C . ASP A 1 229 ? -20.100 14.553 0.409 1.00 53.94 229 ASP A C 1
ATOM 1708 O O . ASP A 1 229 ? -20.067 13.887 -0.628 1.00 53.94 229 ASP A O 1
ATOM 1712 N N . PHE A 1 230 ? -19.183 15.498 0.657 1.00 52.75 230 PHE A N 1
ATOM 1713 C CA . PHE A 1 230 ? -18.220 15.976 -0.340 1.00 52.75 230 PHE A CA 1
ATOM 1714 C C . PHE A 1 230 ? -16.781 15.486 -0.131 1.00 52.75 230 PHE A C 1
ATOM 1716 O O . PHE A 1 230 ? -16.131 15.129 -1.114 1.00 52.75 230 PHE A O 1
ATOM 1723 N N . HIS A 1 231 ? -16.277 15.424 1.105 1.00 59.91 231 HIS A N 1
ATOM 1724 C CA . HIS A 1 231 ? -14.871 15.101 1.384 1.00 59.91 231 HIS A CA 1
ATOM 1725 C C . HIS A 1 231 ? -14.719 13.833 2.233 1.00 59.91 231 HIS A C 1
ATOM 1727 O O . HIS A 1 231 ? -13.780 13.052 2.046 1.00 59.91 231 HIS A O 1
ATOM 1733 N N . ILE A 1 232 ? -15.658 13.571 3.146 1.00 66.88 232 ILE A N 1
ATOM 1734 C CA . ILE A 1 232 ? -15.595 12.450 4.085 1.00 66.88 232 ILE A CA 1
ATOM 1735 C C . ILE A 1 232 ? -16.944 11.754 4.136 1.00 66.88 232 ILE A C 1
ATOM 1737 O O . ILE A 1 232 ? -17.738 11.955 5.049 1.00 66.88 232 ILE A O 1
ATOM 1741 N N . ARG A 1 233 ? -17.135 10.846 3.172 1.00 69.69 233 ARG A N 1
ATOM 1742 C CA . ARG A 1 233 ? -18.277 9.925 3.138 1.00 69.69 233 ARG A CA 1
ATOM 1743 C C . ARG A 1 233 ? -18.525 9.312 4.517 1.00 69.69 233 ARG A C 1
ATOM 1745 O O . ARG A 1 233 ? -17.616 8.678 5.064 1.00 69.69 233 ARG A O 1
ATOM 1752 N N . SER A 1 234 ? -19.744 9.491 5.017 1.00 77.69 234 SER A N 1
ATOM 1753 C CA . SER A 1 234 ? -20.256 8.865 6.240 1.00 77.69 234 SER A CA 1
ATOM 1754 C C . SER A 1 234 ? -20.295 7.340 6.114 1.00 77.69 234 SER A C 1
ATOM 1756 O O . SER A 1 234 ? -19.983 6.632 7.063 1.00 77.69 234 SER A O 1
ATOM 1758 N N . SER A 1 235 ? -20.586 6.829 4.919 1.00 87.25 235 SER A N 1
ATOM 1759 C CA . SER A 1 235 ? -20.629 5.400 4.608 1.00 87.25 235 SER A CA 1
ATOM 1760 C C . SER A 1 235 ? -19.226 4.780 4.492 1.00 87.25 235 SER A C 1
ATOM 1762 O O . SER A 1 235 ? -18.507 5.037 3.520 1.00 87.25 235 SER A O 1
ATOM 1764 N N . VAL A 1 236 ? -18.865 3.893 5.425 1.00 90.75 236 VAL A N 1
ATOM 1765 C CA . VAL A 1 236 ? -17.592 3.146 5.454 1.00 90.75 236 VAL A CA 1
ATOM 1766 C C . VAL A 1 236 ? -17.827 1.662 5.182 1.00 90.75 236 VAL A C 1
ATOM 1768 O O . VAL A 1 236 ? -18.694 1.050 5.794 1.00 90.75 236 VAL A O 1
ATOM 1771 N N . MET A 1 237 ? -17.054 1.062 4.273 1.00 92.31 237 MET A N 1
ATOM 1772 C CA . MET A 1 237 ? -17.199 -0.358 3.926 1.00 92.31 237 MET A CA 1
ATOM 1773 C C . MET A 1 237 ? -16.755 -1.266 5.074 1.00 92.31 237 MET A C 1
ATOM 1775 O O . MET A 1 237 ? -15.697 -1.044 5.665 1.00 92.31 237 MET A O 1
ATOM 1779 N N . VAL A 1 238 ? -17.553 -2.296 5.357 1.00 95.25 238 VAL A N 1
ATOM 1780 C CA . VAL A 1 238 ? -17.269 -3.291 6.394 1.00 95.25 238 VAL A CA 1
ATOM 1781 C C . VAL A 1 238 ? -16.812 -4.588 5.730 1.00 95.25 238 VAL A C 1
ATOM 1783 O O . VAL A 1 238 ? -17.490 -5.119 4.853 1.00 95.25 238 VAL A O 1
ATOM 1786 N N . LEU A 1 239 ? -15.645 -5.086 6.131 1.00 94.31 239 LEU A N 1
ATOM 1787 C CA . LEU A 1 239 ? -14.983 -6.246 5.544 1.00 94.31 239 LEU A CA 1
ATOM 1788 C C . LEU A 1 239 ? -14.680 -7.287 6.621 1.00 94.31 239 LEU A C 1
ATOM 1790 O O . LEU A 1 239 ? -14.229 -6.945 7.713 1.00 94.31 239 LEU A O 1
ATOM 1794 N N . ASN A 1 240 ? -14.865 -8.563 6.290 1.00 94.44 240 ASN A N 1
ATOM 1795 C CA . ASN A 1 240 ? -14.395 -9.665 7.125 1.00 94.44 240 ASN A CA 1
ATOM 1796 C C . ASN A 1 240 ? -12.911 -9.935 6.858 1.00 94.44 240 ASN A C 1
ATOM 1798 O O . ASN A 1 240 ? -12.491 -10.046 5.703 1.00 94.44 240 ASN A O 1
ATOM 1802 N N . ALA A 1 241 ? -12.135 -10.106 7.924 1.00 94.44 241 ALA A N 1
ATOM 1803 C CA . ALA A 1 241 ? -10.785 -10.634 7.832 1.00 94.44 241 ALA A CA 1
ATOM 1804 C C . ALA A 1 241 ? -10.822 -12.154 7.638 1.00 94.44 241 ALA A C 1
ATOM 1806 O O . ALA A 1 241 ? -11.453 -12.880 8.408 1.00 94.44 241 ALA A O 1
ATOM 1807 N N . ALA A 1 242 ? -10.128 -12.642 6.612 1.00 91.75 242 ALA A N 1
ATOM 1808 C CA . ALA A 1 242 ? -9.995 -14.068 6.351 1.00 91.75 242 ALA A CA 1
ATOM 1809 C C . ALA A 1 242 ? -8.735 -14.600 7.035 1.00 91.75 242 ALA A C 1
ATOM 1811 O O . ALA A 1 242 ? -7.672 -14.001 6.907 1.00 91.75 242 ALA A O 1
ATOM 1812 N N . TYR A 1 243 ? -8.835 -15.722 7.743 1.00 90.44 243 TYR A N 1
ATOM 1813 C CA . TYR A 1 243 ? -7.665 -16.367 8.333 1.00 90.44 243 TYR A CA 1
ATOM 1814 C C . TYR A 1 243 ? -6.915 -17.190 7.280 1.00 90.44 243 TYR A C 1
ATOM 1816 O O . TYR A 1 243 ? -7.498 -18.060 6.630 1.00 90.44 243 TYR A O 1
ATOM 1824 N N . ASP A 1 244 ? -5.628 -16.906 7.109 1.00 86.44 244 ASP A N 1
ATOM 1825 C CA . ASP A 1 244 ? -4.708 -17.680 6.285 1.00 86.44 244 ASP A CA 1
ATOM 1826 C C . ASP A 1 244 ? -3.904 -18.637 7.172 1.00 86.44 244 ASP A C 1
ATOM 1828 O O . ASP A 1 244 ? -2.957 -18.237 7.851 1.00 86.44 244 ASP A O 1
ATOM 1832 N N . LEU A 1 245 ? -4.275 -19.920 7.129 1.00 84.19 245 LEU A N 1
ATOM 1833 C CA . LEU A 1 245 ? -3.636 -20.974 7.917 1.00 84.19 245 LEU A CA 1
ATOM 1834 C C . LEU A 1 245 ? -2.158 -21.182 7.558 1.00 84.19 245 LEU A C 1
ATOM 1836 O O . LEU A 1 245 ? -1.406 -21.685 8.387 1.00 84.19 245 LEU A O 1
ATOM 1840 N N . LEU A 1 246 ? -1.734 -20.858 6.331 1.00 82.38 246 LEU A N 1
ATOM 1841 C CA . LEU A 1 246 ? -0.354 -21.098 5.902 1.00 82.38 246 LEU A CA 1
ATOM 1842 C C . LEU A 1 246 ? 0.608 -20.079 6.517 1.00 82.38 246 LEU A C 1
ATOM 1844 O O . LEU A 1 246 ? 1.743 -20.420 6.844 1.00 82.38 246 LEU A O 1
ATOM 1848 N N . ASN A 1 247 ? 0.149 -18.836 6.638 1.00 82.62 247 ASN A N 1
ATOM 1849 C CA . ASN A 1 247 ? 0.952 -17.710 7.102 1.00 82.62 247 ASN A CA 1
ATOM 1850 C C . ASN A 1 247 ? 0.641 -17.310 8.554 1.00 82.62 247 ASN A C 1
ATOM 1852 O O . ASN A 1 247 ? 1.298 -16.412 9.071 1.00 82.62 247 ASN A O 1
ATOM 1856 N N . ASP A 1 248 ? -0.338 -17.964 9.190 1.00 87.25 248 ASP A N 1
ATOM 1857 C CA . ASP A 1 248 ? -0.832 -17.665 10.540 1.00 87.25 248 ASP A CA 1
ATOM 1858 C C . ASP A 1 248 ? -1.177 -16.177 10.727 1.00 87.25 248 ASP A C 1
ATOM 1860 O O . ASP A 1 248 ? -0.767 -15.508 11.677 1.00 87.25 248 ASP A O 1
ATOM 1864 N N . VAL A 1 249 ? -1.918 -15.627 9.763 1.00 90.81 249 VAL A N 1
ATOM 1865 C CA . VAL A 1 249 ? -2.361 -14.229 9.774 1.00 90.81 249 VAL A CA 1
ATOM 1866 C C . VAL A 1 249 ? -3.806 -14.106 9.323 1.00 90.81 249 VAL A C 1
ATOM 1868 O O . VAL A 1 249 ? -4.285 -14.827 8.452 1.00 90.81 249 VAL A O 1
ATOM 1871 N N . TYR A 1 250 ? -4.502 -13.129 9.883 1.00 93.75 250 TYR A N 1
ATOM 1872 C CA . TYR A 1 250 ? -5.726 -12.600 9.306 1.00 93.75 250 TYR A CA 1
ATOM 1873 C C . TYR A 1 250 ? -5.375 -11.642 8.175 1.00 93.75 250 TYR A C 1
ATOM 1875 O O . TYR A 1 250 ? -4.483 -10.812 8.335 1.00 93.75 250 TYR A O 1
ATOM 1883 N N . GLN A 1 251 ? -6.079 -11.721 7.051 1.00 92.81 251 GLN A N 1
ATOM 1884 C CA . GLN A 1 251 ? -5.799 -10.912 5.873 1.00 92.81 251 GLN A CA 1
ATOM 1885 C C . GLN A 1 251 ? -7.063 -10.336 5.236 1.00 92.81 251 GLN A C 1
ATOM 1887 O O . GLN A 1 251 ? -8.126 -10.961 5.226 1.00 92.81 251 GLN A O 1
ATOM 1892 N N . VAL A 1 252 ? -6.921 -9.142 4.663 1.00 91.25 252 VAL A N 1
ATOM 1893 C CA . VAL A 1 252 ? -7.955 -8.469 3.873 1.00 91.25 252 VAL A CA 1
ATOM 1894 C C . VAL A 1 252 ? -7.323 -7.924 2.602 1.00 91.25 252 VAL A C 1
ATOM 1896 O O . VAL A 1 252 ? -6.398 -7.113 2.660 1.00 91.25 252 VAL A O 1
ATOM 1899 N N . ALA A 1 253 ? -7.839 -8.363 1.454 1.00 82.62 253 ALA A N 1
ATOM 1900 C CA . ALA A 1 253 ? -7.514 -7.771 0.163 1.00 82.62 253 ALA A CA 1
ATOM 1901 C C . ALA A 1 253 ? -8.413 -6.554 -0.069 1.00 82.62 253 ALA A C 1
ATOM 1903 O O . ALA A 1 253 ? -9.640 -6.652 0.025 1.00 82.62 253 ALA A O 1
ATOM 1904 N N . LEU A 1 254 ? -7.811 -5.406 -0.364 1.00 76.62 254 LEU A N 1
ATOM 1905 C CA . LEU A 1 254 ? -8.561 -4.172 -0.568 1.00 76.62 254 LEU A CA 1
ATOM 1906 C C . LEU A 1 254 ? -9.189 -4.169 -1.971 1.00 76.62 254 LEU A C 1
ATOM 1908 O O . LEU A 1 254 ? -8.497 -4.317 -2.974 1.00 76.62 254 LEU A O 1
ATOM 1912 N N . SER A 1 255 ? -10.513 -4.005 -2.071 1.00 63.56 255 SER A N 1
ATOM 1913 C CA . SER A 1 255 ? -11.241 -4.121 -3.353 1.00 63.56 255 SER A CA 1
ATOM 1914 C C . SER A 1 255 ? -10.822 -3.082 -4.399 1.00 63.56 255 SER A C 1
ATOM 1916 O O . SER A 1 255 ? -10.956 -3.306 -5.597 1.00 63.56 255 SER A O 1
ATOM 1918 N N . ASN A 1 256 ? -10.328 -1.936 -3.943 1.00 61.09 256 ASN A N 1
ATOM 1919 C CA . ASN A 1 256 ? -9.844 -0.828 -4.760 1.00 61.09 256 ASN A CA 1
ATOM 1920 C C . ASN A 1 256 ? -8.344 -0.928 -5.100 1.00 61.09 256 ASN A C 1
ATOM 1922 O O . ASN A 1 256 ? -7.867 -0.169 -5.942 1.00 61.09 256 ASN A O 1
ATOM 1926 N N . SER A 1 257 ? -7.616 -1.853 -4.469 1.00 65.19 257 SER A N 1
ATOM 1927 C CA . SER A 1 257 ? -6.212 -2.145 -4.743 1.00 65.19 257 SER A CA 1
ATOM 1928 C C . SER A 1 257 ? -5.929 -3.626 -4.462 1.00 65.19 257 SER A C 1
ATOM 1930 O O . SER A 1 257 ? -5.466 -3.983 -3.377 1.00 65.19 257 SER A O 1
ATOM 1932 N N . PRO A 1 258 ? -6.207 -4.524 -5.426 1.00 60.22 258 PRO A N 1
ATOM 1933 C CA . PRO A 1 258 ? -6.076 -5.971 -5.224 1.00 60.22 258 PRO A CA 1
ATOM 1934 C C . PRO A 1 258 ? -4.626 -6.429 -4.998 1.00 60.22 258 PRO A C 1
ATOM 1936 O O . PRO A 1 258 ? -4.386 -7.563 -4.583 1.00 60.22 258 PRO A O 1
ATOM 1939 N N . THR A 1 259 ? -3.660 -5.551 -5.267 1.00 68.75 259 THR A N 1
ATOM 1940 C CA . THR A 1 259 ? -2.237 -5.763 -5.000 1.00 68.75 259 THR A CA 1
ATOM 1941 C C . THR A 1 259 ? -1.867 -5.413 -3.551 1.00 68.75 259 THR A C 1
ATOM 1943 O O . THR A 1 259 ? -0.796 -5.805 -3.099 1.00 68.75 259 THR A O 1
ATOM 1946 N N . ASP A 1 260 ? -2.727 -4.733 -2.786 1.00 80.81 260 ASP A N 1
ATOM 1947 C CA . ASP A 1 260 ? -2.470 -4.412 -1.380 1.00 80.81 260 ASP A CA 1
ATOM 1948 C C . ASP A 1 260 ? -3.214 -5.350 -0.436 1.00 80.81 260 ASP A C 1
ATOM 1950 O O . ASP A 1 260 ? -4.419 -5.587 -0.556 1.00 80.81 260 ASP A O 1
ATOM 1954 N N . LEU A 1 261 ? -2.473 -5.857 0.542 1.00 87.44 261 LEU A N 1
ATOM 1955 C CA . LEU A 1 261 ? -2.964 -6.790 1.536 1.00 87.44 261 LEU A CA 1
ATOM 1956 C C . LEU A 1 261 ? -2.715 -6.219 2.926 1.00 87.44 261 LEU A C 1
ATOM 1958 O O . LEU A 1 261 ? -1.569 -6.014 3.321 1.00 87.44 261 LEU A O 1
ATOM 1962 N N . LEU A 1 262 ? -3.780 -5.996 3.686 1.00 92.94 262 LEU A N 1
ATOM 1963 C CA . LEU A 1 262 ? -3.657 -5.717 5.112 1.00 92.94 262 LEU A CA 1
ATOM 1964 C C . LEU A 1 262 ? -3.584 -7.047 5.862 1.00 92.94 262 LEU A C 1
ATOM 1966 O O . LEU A 1 262 ? -4.383 -7.942 5.575 1.00 92.94 262 LE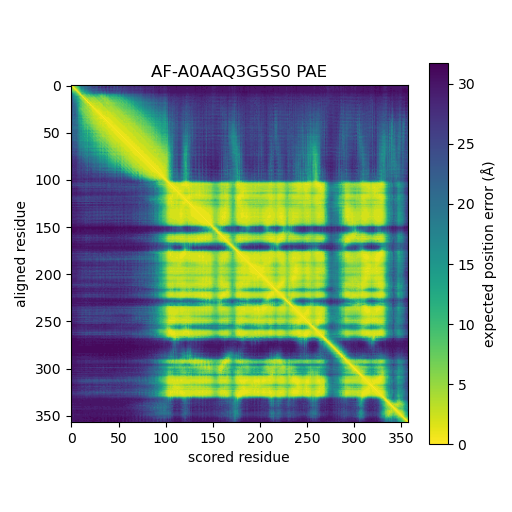U A O 1
ATOM 1970 N N . THR A 1 263 ? -2.643 -7.185 6.798 1.00 94.25 263 THR A N 1
ATOM 1971 C CA . THR A 1 263 ? -2.468 -8.429 7.567 1.00 94.25 263 THR A CA 1
ATOM 1972 C C . THR A 1 263 ? -2.330 -8.171 9.060 1.00 94.25 263 THR A C 1
ATOM 1974 O O . THR A 1 263 ? -1.719 -7.186 9.469 1.00 94.25 263 THR A O 1
ATOM 1977 N N . TRP A 1 264 ? -2.874 -9.078 9.871 1.00 95.12 264 TRP A N 1
ATOM 1978 C CA . TRP A 1 264 ? -2.773 -9.047 11.325 1.00 95.12 264 TRP A CA 1
ATOM 1979 C C . TRP A 1 264 ? -2.396 -10.419 11.863 1.00 95.12 264 TRP A C 1
ATOM 1981 O O . TRP A 1 264 ? -3.071 -11.404 11.567 1.00 95.12 264 TRP A O 1
ATOM 1991 N N . THR A 1 265 ? -1.367 -10.491 12.704 1.00 91.94 265 THR A N 1
ATOM 1992 C CA . THR A 1 265 ? -1.134 -11.707 13.497 1.00 91.94 265 THR A CA 1
ATOM 1993 C C . THR A 1 265 ? -2.303 -11.913 14.466 1.00 91.94 265 THR A C 1
ATOM 1995 O O . THR A 1 265 ? -2.831 -10.918 14.968 1.00 91.94 265 THR A O 1
ATOM 1998 N N . PRO A 1 266 ? -2.708 -13.148 14.795 1.00 86.88 266 PRO A N 1
ATOM 1999 C CA . PRO A 1 266 ? -3.707 -13.384 15.833 1.00 86.88 266 PRO A CA 1
ATOM 2000 C C . PRO A 1 266 ? -3.313 -12.755 17.179 1.00 86.88 266 PRO A C 1
ATOM 2002 O O . PRO A 1 266 ? -2.133 -12.693 17.529 1.00 86.88 266 PRO A O 1
ATOM 2005 N N . ALA A 1 267 ? -4.297 -12.275 17.948 1.00 81.75 267 ALA A N 1
ATOM 2006 C CA . ALA A 1 267 ? -4.079 -11.893 19.349 1.00 81.75 267 ALA A CA 1
ATOM 2007 C C . ALA A 1 267 ? -4.227 -13.101 20.289 1.00 81.75 267 ALA A C 1
ATOM 2009 O O . ALA A 1 267 ? -3.647 -13.125 21.374 1.00 81.75 267 ALA A O 1
ATOM 2010 N N . ILE A 1 268 ? -5.011 -14.092 19.861 1.00 76.25 268 ILE A N 1
ATOM 2011 C CA . ILE A 1 268 ? -5.152 -15.418 20.457 1.00 76.25 268 ILE A CA 1
ATOM 2012 C C . ILE A 1 268 ? -5.007 -16.414 19.302 1.00 76.25 268 ILE A C 1
ATOM 2014 O O . ILE A 1 268 ? -5.706 -16.279 18.299 1.00 76.25 268 ILE A O 1
ATOM 2018 N N . SER A 1 269 ? -4.087 -17.375 19.409 1.00 58.69 269 SER A N 1
ATOM 2019 C CA . SER A 1 269 ? -3.865 -18.380 18.362 1.00 58.69 269 SER A CA 1
ATOM 2020 C C . SER A 1 269 ? -5.110 -19.263 18.192 1.00 58.69 269 SER A C 1
ATOM 2022 O O . SER A 1 269 ? -5.519 -19.918 19.160 1.00 58.69 269 SER A O 1
ATOM 2024 N N . PRO A 1 270 ? -5.729 -19.314 16.997 1.00 52.41 270 PRO A N 1
ATOM 2025 C CA . PRO A 1 270 ? -6.882 -20.171 16.750 1.00 52.41 270 PRO A CA 1
ATOM 2026 C C . PRO A 1 270 ? -6.453 -21.643 16.803 1.00 52.41 270 PRO A C 1
ATOM 2028 O O . PRO A 1 270 ? -5.775 -22.134 15.908 1.00 52.41 270 PRO A O 1
ATOM 2031 N N . GLY A 1 271 ? -6.837 -22.360 17.863 1.00 49.62 271 GLY A N 1
ATOM 2032 C CA . GLY A 1 271 ? -6.644 -23.814 17.969 1.00 49.62 271 GLY A CA 1
ATOM 2033 C C . GLY A 1 271 ? -5.609 -24.313 18.983 1.00 49.62 271 GLY A C 1
ATOM 2034 O O . GLY A 1 271 ? -5.586 -25.517 19.232 1.00 49.62 271 GLY A O 1
ATOM 2035 N N . ASP A 1 272 ? -4.838 -23.447 19.648 1.00 42.22 272 ASP A N 1
ATOM 2036 C CA . ASP A 1 272 ? -3.811 -23.887 20.606 1.00 42.22 272 ASP A CA 1
ATOM 2037 C C . ASP A 1 272 ? -4.211 -23.665 22.075 1.00 42.22 272 ASP A C 1
ATOM 2039 O O . ASP A 1 272 ? -4.029 -22.602 22.664 1.00 42.22 272 ASP A O 1
ATOM 2043 N N . GLN A 1 273 ? -4.696 -24.734 22.715 1.00 36.88 273 GLN A N 1
ATOM 2044 C CA . GLN A 1 273 ? -4.731 -24.899 24.179 1.00 36.88 273 GLN A CA 1
ATOM 2045 C C . GLN A 1 273 ? -3.360 -25.380 24.696 1.00 36.88 273 GLN A C 1
ATOM 2047 O O . GLN A 1 273 ? -3.267 -26.398 25.381 1.00 36.88 273 GLN A O 1
ATOM 2052 N N . SER A 1 274 ? -2.271 -24.695 24.331 1.00 39.94 274 SER A N 1
ATOM 2053 C CA . SER A 1 274 ? -0.910 -25.109 24.701 1.00 39.94 274 SER A CA 1
ATOM 2054 C C . SER A 1 274 ? -0.230 -24.080 25.608 1.00 39.94 274 SER A C 1
ATOM 2056 O O . SER A 1 274 ? 0.081 -22.963 25.209 1.00 39.94 274 SER A O 1
ATOM 2058 N N . THR A 1 275 ? 0.012 -24.464 26.864 1.00 37.84 275 THR A N 1
ATOM 2059 C CA . THR A 1 275 ? 0.655 -23.672 27.932 1.00 37.84 275 THR A CA 1
ATOM 2060 C C . THR A 1 275 ? 2.189 -23.626 27.832 1.00 37.84 275 THR A C 1
ATOM 2062 O O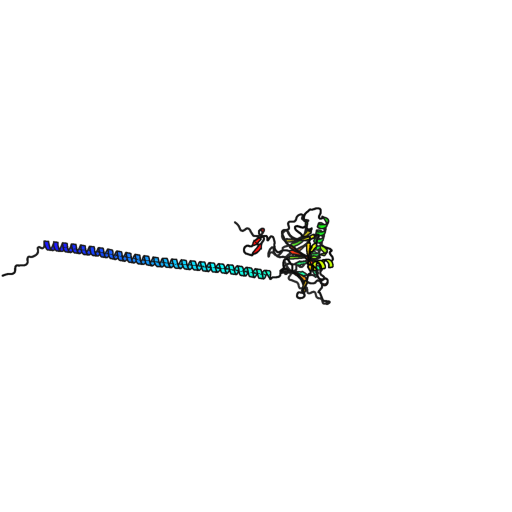 . THR A 1 275 ? 2.883 -23.826 28.830 1.00 37.84 275 THR A O 1
ATOM 2065 N N . ALA A 1 276 ? 2.752 -23.367 26.653 1.00 36.28 276 ALA A N 1
ATOM 2066 C CA . ALA A 1 276 ? 4.204 -23.290 26.475 1.00 36.28 276 ALA A CA 1
ATOM 2067 C C . ALA A 1 276 ? 4.658 -21.872 26.088 1.00 36.28 276 ALA A C 1
ATOM 2069 O O . ALA A 1 276 ? 4.557 -21.457 24.940 1.00 36.28 276 ALA A O 1
ATOM 2070 N N . LEU A 1 277 ? 5.194 -21.137 27.065 1.00 35.25 277 LEU A N 1
ATOM 2071 C CA . LEU A 1 277 ? 6.092 -19.996 26.839 1.00 35.25 277 LEU A CA 1
ATOM 2072 C C . LEU A 1 277 ? 7.480 -20.544 26.423 1.00 35.25 277 LEU A C 1
ATOM 2074 O O . LEU A 1 277 ? 7.874 -21.591 26.940 1.00 35.25 277 LEU A O 1
ATOM 2078 N N . PRO A 1 278 ? 8.237 -19.869 25.533 1.00 38.97 278 PRO A N 1
ATOM 2079 C CA . PRO A 1 278 ? 8.422 -18.426 25.561 1.00 38.97 278 PRO A CA 1
ATOM 2080 C C . PRO A 1 278 ? 7.927 -17.691 24.316 1.00 38.97 278 PRO A C 1
ATOM 2082 O O . PRO A 1 278 ? 8.074 -18.145 23.185 1.00 38.97 278 PRO A O 1
ATOM 2085 N N . ILE A 1 279 ? 7.434 -16.479 24.571 1.00 42.25 279 ILE A N 1
ATOM 2086 C CA . ILE A 1 279 ? 7.390 -15.378 23.613 1.00 42.25 279 ILE A CA 1
ATOM 2087 C C . ILE A 1 279 ? 8.840 -15.127 23.188 1.00 42.25 279 ILE A C 1
ATOM 2089 O O . ILE A 1 279 ? 9.608 -14.480 23.900 1.00 42.25 279 ILE A O 1
ATOM 2093 N N . VAL A 1 280 ? 9.244 -15.709 22.062 1.00 31.69 280 VAL A N 1
ATOM 2094 C CA . VAL A 1 280 ? 10.406 -15.216 21.331 1.00 31.69 280 VAL A CA 1
ATOM 2095 C C . VAL A 1 280 ? 9.921 -13.950 20.647 1.00 31.69 280 VAL A C 1
ATOM 2097 O O . VAL A 1 280 ? 9.181 -14.009 19.670 1.00 31.69 280 VAL A O 1
ATOM 2100 N N . ASP A 1 281 ? 10.304 -12.807 21.211 1.00 37.06 281 ASP A N 1
ATOM 2101 C CA . ASP A 1 281 ? 10.294 -11.535 20.502 1.00 37.06 281 ASP A CA 1
ATOM 2102 C C . ASP A 1 281 ? 11.251 -11.697 19.317 1.00 37.06 281 ASP A C 1
ATOM 2104 O O . ASP A 1 281 ? 12.472 -11.557 19.440 1.00 37.06 281 ASP A O 1
ATOM 2108 N N . THR A 1 282 ? 10.715 -12.125 18.173 1.00 34.97 282 THR A N 1
ATOM 2109 C CA . THR A 1 282 ? 11.421 -12.011 16.907 1.00 34.97 282 THR A CA 1
ATOM 2110 C C . THR A 1 282 ? 11.498 -10.523 16.631 1.00 34.97 282 THR A C 1
ATOM 2112 O O . THR A 1 282 ? 10.600 -9.960 16.006 1.00 34.97 282 THR A O 1
ATOM 2115 N N . GLY A 1 283 ? 12.546 -9.894 17.167 1.00 33.97 283 GLY A N 1
ATOM 2116 C CA . GLY A 1 283 ? 12.898 -8.511 16.914 1.00 33.97 283 GLY A CA 1
ATOM 2117 C C . GLY A 1 283 ? 13.015 -8.313 15.413 1.00 33.97 283 GLY A C 1
ATOM 2118 O O . GLY A 1 283 ? 14.063 -8.557 14.815 1.00 33.97 283 GLY A O 1
ATOM 2119 N N . SER A 1 284 ? 11.900 -7.914 14.806 1.00 38.91 284 SER A N 1
ATOM 2120 C CA . SER A 1 284 ? 11.866 -7.414 13.445 1.00 38.91 284 SER A CA 1
ATOM 2121 C C . SER A 1 284 ? 12.841 -6.234 13.402 1.00 38.91 284 SER A C 1
ATOM 2123 O O . SER A 1 284 ? 12.912 -5.493 14.392 1.00 38.91 284 SER A O 1
ATOM 2125 N N . PRO A 1 285 ? 13.642 -6.070 12.333 1.00 38.12 285 PRO A N 1
ATOM 2126 C CA . PRO A 1 285 ? 14.638 -5.011 12.274 1.00 38.12 285 PRO A CA 1
ATOM 2127 C C . PRO A 1 285 ? 13.976 -3.692 12.665 1.00 38.12 285 PRO A C 1
ATOM 2129 O O . PRO A 1 285 ? 12.957 -3.327 12.081 1.00 38.12 285 PRO A O 1
ATOM 2132 N N . ALA A 1 286 ? 14.510 -3.024 13.691 1.00 38.53 286 ALA A N 1
ATOM 2133 C CA . ALA A 1 286 ? 13.948 -1.777 14.181 1.00 38.53 286 ALA A CA 1
ATOM 2134 C C . ALA A 1 286 ? 13.838 -0.801 13.003 1.00 38.53 286 ALA A C 1
ATOM 2136 O O . ALA A 1 286 ? 14.847 -0.340 12.465 1.00 38.53 286 ALA A O 1
ATOM 2137 N N . TYR A 1 287 ? 12.608 -0.536 12.568 1.00 42.78 287 TYR A N 1
ATOM 2138 C CA . TYR A 1 287 ? 12.327 0.471 11.563 1.00 42.78 287 TYR A CA 1
ATOM 2139 C C . TYR A 1 287 ? 12.791 1.816 12.131 1.00 42.78 287 TYR A C 1
ATOM 2141 O O . TYR A 1 287 ? 12.228 2.335 13.089 1.00 42.78 287 TYR A O 1
ATOM 2149 N N . SER A 1 288 ? 13.882 2.338 11.568 1.00 45.78 288 SER A N 1
ATOM 2150 C CA . SER A 1 288 ? 14.460 3.646 11.903 1.00 45.78 288 SER A CA 1
ATOM 2151 C C . SER A 1 288 ? 13.761 4.798 11.159 1.00 45.78 288 SER A C 1
ATOM 2153 O O . SER A 1 288 ? 14.216 5.940 11.237 1.00 45.78 288 SER A O 1
ATOM 2155 N N . GLY A 1 289 ? 12.714 4.494 10.384 1.00 53.72 289 GLY A N 1
ATOM 2156 C CA . GLY A 1 289 ? 11.909 5.463 9.642 1.00 53.72 289 GLY A CA 1
ATOM 2157 C C . GLY A 1 289 ? 10.708 5.943 10.458 1.00 53.72 289 GLY A C 1
ATOM 2158 O O . GLY A 1 289 ? 10.335 5.312 11.438 1.00 53.72 289 GLY A O 1
ATOM 2159 N N . ALA A 1 290 ? 10.144 7.086 10.072 1.00 55.69 290 ALA A N 1
ATOM 2160 C CA . ALA A 1 290 ? 8.916 7.713 10.574 1.00 55.69 290 ALA A CA 1
ATOM 2161 C C . ALA A 1 290 ? 8.580 7.546 12.077 1.00 55.69 290 ALA A C 1
ATOM 2163 O O . ALA A 1 290 ? 8.004 6.549 12.514 1.00 55.69 290 ALA A O 1
ATOM 2164 N N . SER A 1 291 ? 8.814 8.598 12.867 1.00 67.06 291 SER A N 1
ATOM 2165 C CA . SER A 1 291 ? 8.305 8.651 14.244 1.00 67.06 291 SER A CA 1
ATOM 2166 C C . SER A 1 291 ? 6.821 9.017 14.239 1.00 67.06 291 SER A C 1
ATOM 2168 O O . SER A 1 291 ? 6.448 10.083 13.742 1.00 67.06 291 SER A O 1
ATOM 2170 N N . VAL A 1 292 ? 5.970 8.149 14.791 1.00 74.62 292 VAL A N 1
ATOM 2171 C CA . VAL A 1 292 ? 4.547 8.446 15.002 1.00 74.62 292 VAL A CA 1
ATOM 2172 C C . VAL A 1 292 ? 4.383 9.098 16.366 1.00 74.62 292 VAL A C 1
ATOM 2174 O O . VAL A 1 292 ? 4.756 8.517 17.386 1.00 74.62 292 VAL A O 1
ATOM 2177 N N . VAL A 1 293 ? 3.803 10.293 16.398 1.00 84.69 293 VAL A N 1
ATOM 2178 C CA . VAL A 1 293 ? 3.584 11.047 17.634 1.00 84.69 293 VAL A CA 1
ATOM 2179 C C . VAL A 1 293 ? 2.112 11.423 17.796 1.00 84.69 293 VAL A C 1
ATOM 2181 O O . VAL A 1 293 ? 1.443 11.725 16.802 1.00 84.69 293 VAL A O 1
ATOM 2184 N N . PRO A 1 294 ? 1.583 11.427 19.032 1.00 81.81 294 PRO A N 1
ATOM 2185 C CA . PRO A 1 294 ? 0.296 12.045 19.300 1.00 81.81 294 PRO A CA 1
ATOM 2186 C C . PRO A 1 294 ? 0.390 13.549 19.065 1.00 81.81 294 PRO A C 1
ATOM 2188 O O . PRO A 1 294 ? 1.401 14.178 19.382 1.00 81.81 294 PRO A O 1
ATOM 2191 N N . ILE A 1 295 ? -0.679 14.129 18.540 1.00 83.50 295 ILE A N 1
ATOM 2192 C CA . ILE A 1 295 ? -0.811 15.577 18.419 1.00 83.50 295 ILE A CA 1
ATOM 2193 C C . ILE A 1 295 ? -2.194 15.985 18.900 1.00 83.50 295 ILE A C 1
ATOM 2195 O O . ILE A 1 295 ? -3.178 15.310 18.628 1.00 83.50 295 ILE A O 1
ATOM 2199 N N . GLU A 1 296 ? -2.287 17.121 19.571 1.00 81.06 296 GLU A N 1
ATOM 2200 C CA . GLU A 1 296 ? -3.569 17.785 19.778 1.00 81.06 296 GLU A CA 1
ATOM 2201 C C . GLU A 1 296 ? -3.711 18.824 18.671 1.00 81.06 296 GLU A C 1
ATOM 2203 O O . GLU A 1 296 ? -3.147 19.920 18.722 1.00 81.06 296 GLU A O 1
ATOM 2208 N N . GLY A 1 297 ? -4.367 18.418 17.585 1.00 69.00 297 GLY A N 1
ATOM 2209 C CA . GLY A 1 297 ? -4.587 19.278 16.436 1.00 69.00 297 GLY A CA 1
ATOM 2210 C C . GLY A 1 297 ? -5.507 20.445 16.779 1.00 69.00 297 GLY A C 1
ATOM 2211 O O . GLY A 1 297 ? -6.395 20.352 17.624 1.00 69.00 297 GLY A O 1
ATOM 2212 N N . ARG A 1 298 ? -5.329 21.563 16.076 1.00 77.44 298 ARG A N 1
ATOM 2213 C CA . ARG A 1 298 ? -6.307 22.652 16.112 1.00 77.44 298 ARG A CA 1
ATOM 2214 C C . ARG A 1 298 ? -7.539 22.253 15.303 1.00 77.44 298 ARG A C 1
ATOM 2216 O O . ARG A 1 298 ? -7.417 21.534 14.313 1.00 77.44 298 ARG A O 1
ATOM 2223 N N . LEU A 1 299 ? -8.698 22.747 15.730 1.00 80.88 299 LEU A N 1
ATOM 2224 C CA . LEU A 1 299 ? -9.933 22.648 14.961 1.00 80.88 299 LEU A CA 1
ATOM 2225 C C . LEU A 1 299 ? -9.761 23.440 13.660 1.00 80.88 299 LEU A C 1
ATOM 2227 O O . LEU A 1 299 ? -9.436 24.629 13.710 1.00 80.88 299 LEU A O 1
ATOM 2231 N N . ASP A 1 300 ? -9.953 22.776 12.526 1.00 77.94 300 ASP A N 1
ATOM 2232 C CA . ASP A 1 300 ? -9.817 23.359 11.194 1.00 77.94 300 ASP A CA 1
ATOM 2233 C C . ASP A 1 300 ? -11.181 23.375 10.498 1.00 77.94 300 ASP A C 1
ATOM 2235 O O . ASP A 1 300 ? -11.818 22.329 10.345 1.00 77.94 300 ASP A O 1
ATOM 2239 N N . LEU A 1 301 ? -11.639 24.572 10.127 1.00 77.06 301 LEU A N 1
ATOM 2240 C CA . LEU A 1 301 ? -12.923 24.803 9.466 1.00 77.06 301 LEU A CA 1
ATOM 2241 C C . LEU A 1 301 ? -12.674 24.896 7.960 1.00 77.06 301 LEU A C 1
ATOM 2243 O O . LEU A 1 301 ? -11.846 25.701 7.541 1.00 77.06 301 LEU A O 1
ATOM 2247 N N . ASN A 1 302 ? -13.427 24.154 7.146 1.00 73.50 302 ASN A N 1
ATOM 2248 C CA . ASN A 1 302 ? -13.235 24.101 5.687 1.00 73.50 302 ASN A CA 1
ATOM 2249 C C . ASN A 1 302 ? -11.836 23.634 5.261 1.00 73.50 302 ASN A C 1
ATOM 2251 O O . ASN A 1 302 ? -11.163 24.325 4.490 1.00 73.50 302 ASN A O 1
ATOM 2255 N N . PRO A 1 303 ? -11.380 22.471 5.748 1.00 73.06 303 PRO A N 1
ATOM 2256 C CA . PRO A 1 303 ? -10.087 2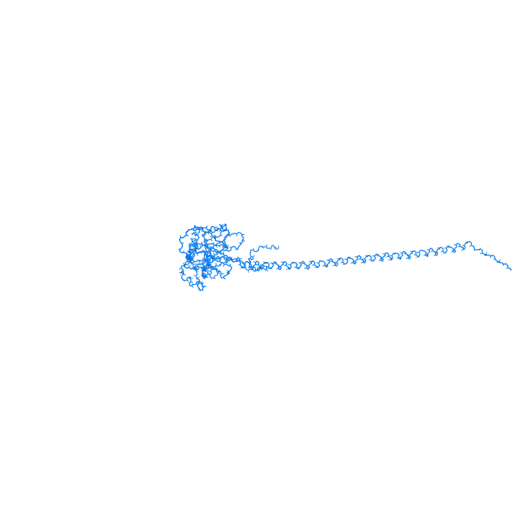1.950 5.352 1.00 73.06 303 PRO A CA 1
ATOM 2257 C C . PRO A 1 303 ? -10.068 21.634 3.853 1.00 73.06 303 PRO A C 1
ATOM 2259 O O . PRO A 1 303 ? -10.991 21.019 3.320 1.00 73.06 303 PRO A O 1
ATOM 2262 N N . ILE A 1 304 ? -8.978 22.004 3.184 1.00 69.88 304 ILE A N 1
ATOM 2263 C CA . ILE A 1 304 ? -8.689 21.533 1.829 1.00 69.88 304 ILE A CA 1
ATOM 2264 C C . ILE A 1 304 ? -8.011 20.167 1.964 1.00 69.88 304 ILE A C 1
ATOM 2266 O O . ILE A 1 304 ? -6.964 20.051 2.600 1.00 69.88 304 ILE A O 1
ATOM 2270 N N . LEU A 1 305 ? -8.634 19.134 1.398 1.00 73.62 305 LEU A N 1
ATOM 2271 C CA . LEU A 1 305 ? -8.179 17.746 1.466 1.00 73.62 305 LEU A CA 1
ATOM 2272 C C . LEU A 1 305 ? -7.757 17.305 0.065 1.00 73.62 305 LEU A C 1
ATOM 2274 O O . LEU A 1 305 ? -8.599 16.949 -0.758 1.00 73.62 305 LEU A O 1
ATOM 2278 N N . VAL A 1 306 ? -6.458 17.408 -0.217 1.00 65.94 306 VAL A N 1
ATOM 2279 C CA . VAL A 1 306 ? -5.879 17.071 -1.530 1.00 65.94 306 VAL A CA 1
ATOM 2280 C C . VAL A 1 306 ? -5.499 15.593 -1.584 1.00 65.94 306 VAL A C 1
ATOM 2282 O O . VAL A 1 306 ? -5.611 14.943 -2.624 1.00 65.94 306 VAL A O 1
ATOM 2285 N N . GLU A 1 307 ? -5.069 15.042 -0.453 1.00 67.25 307 GLU A N 1
ATOM 2286 C CA . GLU A 1 307 ? -4.682 13.649 -0.332 1.00 67.25 307 GLU A CA 1
ATOM 2287 C C . GLU A 1 307 ? -5.900 12.739 -0.429 1.00 67.25 307 GLU A C 1
ATOM 2289 O O . GLU A 1 307 ? -6.965 13.005 0.127 1.00 67.25 307 GLU A O 1
ATOM 2294 N N . ARG A 1 308 ? -5.726 11.609 -1.114 1.00 72.88 308 ARG A N 1
ATOM 2295 C CA . ARG A 1 308 ? -6.731 10.552 -1.141 1.00 72.88 308 ARG A CA 1
ATOM 2296 C C . ARG A 1 308 ? -6.341 9.453 -0.169 1.00 72.88 308 ARG A C 1
ATOM 2298 O O . ARG A 1 308 ? -5.171 9.108 -0.017 1.00 72.88 308 ARG A O 1
ATOM 2305 N N . TRP A 1 309 ? -7.341 8.880 0.475 1.00 82.38 309 TRP A N 1
ATOM 2306 C CA . TRP A 1 309 ? -7.186 7.715 1.329 1.00 82.38 309 TRP A CA 1
ATOM 2307 C C . TRP A 1 309 ? -8.434 6.869 1.275 1.00 82.38 309 TRP A C 1
ATOM 2309 O O . TRP A 1 309 ? -9.535 7.349 0.989 1.00 82.38 309 TRP A O 1
ATOM 2319 N N . ASP A 1 310 ? -8.235 5.614 1.622 1.00 85.69 310 ASP A N 1
ATOM 2320 C CA . ASP A 1 310 ? -9.294 4.645 1.752 1.00 85.69 310 ASP A CA 1
ATOM 2321 C C . ASP A 1 310 ? -9.531 4.332 3.218 1.00 85.69 310 ASP A C 1
ATOM 2323 O O . ASP A 1 310 ? -8.692 4.581 4.089 1.00 85.69 310 ASP A O 1
ATOM 2327 N N . ARG A 1 311 ? -10.733 3.841 3.495 1.00 88.44 311 ARG A N 1
ATOM 2328 C CA . ARG A 1 311 ? -11.195 3.585 4.849 1.00 88.44 311 ARG A CA 1
ATOM 2329 C C . ARG A 1 311 ? -12.048 2.337 4.882 1.00 88.44 311 ARG A C 1
ATOM 2331 O O . ARG A 1 311 ? -12.900 2.143 4.014 1.00 88.44 311 ARG A O 1
ATOM 2338 N N . PHE A 1 312 ? -11.825 1.525 5.900 1.00 92.50 312 PHE A N 1
ATOM 2339 C CA . PHE A 1 312 ? -12.493 0.243 6.051 1.00 92.50 312 PHE A CA 1
ATOM 2340 C C . PHE A 1 312 ? -12.749 -0.025 7.524 1.00 92.50 312 PHE A C 1
ATOM 2342 O O . PHE A 1 312 ? -11.945 0.348 8.378 1.00 92.50 312 PHE A O 1
ATOM 2349 N N . ILE A 1 313 ? -13.844 -0.714 7.810 1.00 95.50 313 ILE A N 1
ATOM 2350 C CA . ILE A 1 313 ? -14.043 -1.382 9.089 1.00 95.50 313 ILE A CA 1
ATOM 2351 C C . ILE A 1 313 ? -13.714 -2.849 8.877 1.00 95.50 313 ILE A C 1
ATOM 2353 O O . ILE A 1 313 ? -14.307 -3.495 8.017 1.00 95.50 313 ILE A O 1
ATOM 2357 N N . ILE A 1 314 ? -12.768 -3.370 9.646 1.00 96.00 314 ILE A N 1
ATOM 2358 C CA . ILE A 1 314 ? -12.341 -4.762 9.562 1.00 96.00 314 ILE A CA 1
ATOM 2359 C C . ILE A 1 314 ? -12.908 -5.520 10.753 1.00 96.00 314 ILE A C 1
ATOM 2361 O O . ILE A 1 314 ? -12.629 -5.175 11.900 1.00 96.00 314 ILE A O 1
ATOM 2365 N N . VAL A 1 315 ? -13.705 -6.545 10.471 1.00 96.38 315 VAL A N 1
ATOM 2366 C CA . VAL A 1 315 ? -14.301 -7.444 11.460 1.00 96.38 315 VAL A CA 1
ATOM 2367 C C . VAL A 1 315 ? -13.516 -8.746 11.461 1.00 96.38 315 VAL A C 1
ATOM 2369 O O . VAL A 1 315 ? -13.284 -9.345 10.411 1.00 96.38 315 VAL A O 1
ATOM 2372 N N . PHE A 1 316 ? -13.101 -9.184 12.644 1.00 94.44 316 PHE A N 1
ATOM 2373 C CA . PHE A 1 316 ? -12.342 -10.416 12.816 1.00 94.44 316 PHE A CA 1
ATOM 2374 C C . PHE A 1 316 ? -13.239 -11.536 13.355 1.00 94.44 316 PHE A C 1
ATOM 2376 O O . PHE A 1 316 ? -14.239 -11.268 14.029 1.00 94.44 316 PHE A O 1
ATOM 2383 N N . PRO A 1 317 ? -12.890 -12.807 13.102 1.00 91.62 317 PRO A N 1
ATOM 2384 C CA . PRO A 1 317 ? -13.485 -13.937 13.806 1.00 91.62 317 PRO A CA 1
ATOM 2385 C C . PRO A 1 317 ? -13.390 -13.774 15.330 1.00 91.62 317 PRO A C 1
ATOM 2387 O O . PRO A 1 317 ? -12.423 -13.213 15.847 1.00 91.62 317 PRO A O 1
ATOM 2390 N N . ALA A 1 318 ? -14.396 -14.251 16.067 1.00 85.75 318 ALA A N 1
ATOM 2391 C CA . ALA A 1 318 ? -14.505 -14.018 17.515 1.00 85.75 318 ALA A CA 1
ATOM 2392 C C . ALA A 1 318 ? -13.358 -14.660 18.323 1.00 85.75 318 ALA A C 1
ATOM 2394 O O . ALA A 1 318 ? -12.996 -14.188 19.397 1.00 85.75 318 ALA A O 1
ATOM 2395 N N . ASP A 1 319 ? -12.774 -15.727 17.792 1.00 84.06 319 ASP A N 1
ATOM 2396 C CA . ASP A 1 319 ? -11.625 -16.452 18.328 1.00 84.06 319 ASP A CA 1
ATOM 2397 C C . ASP A 1 319 ? -10.275 -15.781 18.027 1.00 84.06 319 ASP A C 1
ATOM 2399 O O . ASP A 1 319 ? -9.271 -16.149 18.630 1.00 84.06 319 ASP A O 1
ATOM 2403 N N . SER A 1 320 ? -10.237 -14.751 17.173 1.00 87.75 320 SER A N 1
ATOM 2404 C CA . SER A 1 320 ? -9.011 -13.996 16.867 1.00 87.75 320 SER A CA 1
ATOM 2405 C C . SER A 1 320 ? -8.429 -13.243 18.065 1.00 87.75 320 SER A C 1
ATOM 2407 O O . SER A 1 320 ? -7.230 -12.946 18.096 1.00 87.75 320 SER A O 1
ATOM 2409 N N . GLY A 1 321 ? -9.287 -12.885 19.027 1.00 88.38 321 GLY A N 1
ATOM 2410 C CA . GLY A 1 321 ? -8.969 -11.969 20.118 1.00 88.38 321 GLY A CA 1
ATOM 2411 C C . GLY A 1 321 ? -8.747 -10.516 19.684 1.00 88.38 321 GLY A C 1
ATOM 2412 O O . GLY A 1 321 ? -8.260 -9.735 20.499 1.00 88.38 321 GLY A O 1
ATOM 2413 N N . ILE A 1 322 ? -9.056 -10.152 18.435 1.00 91.62 322 ILE A N 1
ATOM 2414 C CA . ILE A 1 322 ? -8.920 -8.797 17.889 1.00 91.62 322 ILE A CA 1
ATOM 2415 C C . ILE A 1 322 ? -10.323 -8.197 17.753 1.00 91.62 322 ILE A C 1
ATOM 2417 O O . ILE A 1 322 ? -11.185 -8.756 17.080 1.00 91.62 322 ILE A O 1
ATOM 2421 N N . GLU A 1 323 ? -10.551 -7.055 18.398 1.00 92.19 323 GLU A N 1
ATOM 2422 C CA . GLU A 1 323 ? -11.798 -6.297 18.244 1.00 92.19 323 GLU A CA 1
ATOM 2423 C C . GLU A 1 323 ? -11.888 -5.673 16.838 1.00 92.19 323 GLU A C 1
ATOM 2425 O O . GLU A 1 323 ? -10.850 -5.436 16.214 1.00 92.19 323 GLU A O 1
ATOM 2430 N N . PRO A 1 324 ? -13.091 -5.355 16.324 1.00 96.06 324 PRO A N 1
ATOM 2431 C CA . PRO A 1 324 ? -13.229 -4.679 15.040 1.00 96.06 324 PRO A CA 1
ATOM 2432 C C . PRO A 1 324 ? -12.387 -3.399 14.964 1.00 96.06 324 PRO A C 1
ATOM 2434 O O . PRO A 1 324 ? -12.333 -2.616 15.916 1.00 96.06 324 PRO A O 1
ATOM 2437 N N . LEU A 1 325 ? -11.744 -3.165 13.821 1.00 96.75 325 LEU A N 1
ATOM 2438 C CA . LEU A 1 325 ? -10.815 -2.051 13.624 1.00 96.75 325 LEU A CA 1
ATOM 2439 C C . LEU A 1 325 ? -11.346 -1.073 12.581 1.00 96.75 325 LEU A C 1
ATOM 2441 O O . LEU A 1 325 ? -11.809 -1.494 11.526 1.00 96.75 325 LEU A O 1
ATOM 2445 N N . TYR A 1 326 ? -11.203 0.228 12.829 1.00 95.62 326 TYR A N 1
ATOM 2446 C CA . TYR A 1 326 ? -11.299 1.241 11.780 1.00 95.62 326 TYR A CA 1
ATOM 2447 C C . TYR A 1 326 ? -9.904 1.457 11.195 1.00 95.62 326 TYR A C 1
ATOM 2449 O O . TYR A 1 326 ? -8.982 1.842 11.915 1.00 95.62 326 TYR A O 1
ATOM 2457 N N . VAL A 1 327 ? -9.751 1.242 9.892 1.00 94.62 327 VAL A N 1
ATOM 2458 C CA . VAL A 1 327 ? -8.483 1.375 9.170 1.00 94.62 327 VAL A CA 1
ATOM 2459 C C . VAL A 1 327 ? -8.549 2.552 8.212 1.00 94.62 327 VAL A C 1
ATOM 2461 O O . VAL A 1 327 ? -9.500 2.674 7.445 1.00 94.62 327 VAL A O 1
ATOM 2464 N N . VAL A 1 328 ? -7.511 3.384 8.223 1.00 91.38 328 VAL A N 1
ATOM 2465 C CA . VAL A 1 328 ? -7.203 4.347 7.165 1.00 91.38 328 VAL A CA 1
ATOM 2466 C C . VAL A 1 328 ? -5.991 3.852 6.397 1.00 91.38 328 VAL A C 1
ATOM 2468 O O . VAL A 1 328 ? -4.981 3.485 6.996 1.00 91.38 328 VAL A O 1
ATOM 2471 N N . PHE A 1 329 ? -6.086 3.869 5.075 1.00 88.38 329 PHE A N 1
ATOM 2472 C CA . PHE A 1 329 ? -5.018 3.476 4.171 1.00 88.38 329 PHE A CA 1
ATOM 2473 C C . PHE A 1 329 ? -4.690 4.637 3.239 1.00 88.38 329 PHE A C 1
ATOM 2475 O O . PHE A 1 329 ? -5.577 5.130 2.540 1.00 88.38 329 PHE A O 1
ATOM 2482 N N . SER A 1 330 ? -3.445 5.114 3.239 1.00 82.19 330 SER A N 1
ATOM 2483 C CA . SER A 1 330 ? -3.071 6.213 2.350 1.00 82.19 330 SER A CA 1
ATOM 2484 C C . SER A 1 330 ? -3.043 5.752 0.889 1.00 82.19 330 SER A C 1
ATOM 2486 O O . SER A 1 330 ? -2.532 4.681 0.553 1.00 82.19 330 SER A O 1
ATOM 2488 N N . SER A 1 331 ? -3.627 6.562 0.003 1.00 70.00 331 SER A N 1
ATOM 2489 C CA . SER A 1 331 ? -3.657 6.277 -1.431 1.00 70.00 331 SER A CA 1
ATOM 2490 C C . SER A 1 331 ? -2.334 6.706 -2.081 1.00 70.00 331 SER A C 1
ATOM 2492 O O . SER A 1 331 ? -1.779 7.733 -1.691 1.00 70.00 331 SER A O 1
ATOM 2494 N N . PRO A 1 332 ? -1.821 5.974 -3.089 1.00 51.94 332 PRO A N 1
ATOM 2495 C CA . PRO A 1 332 ? -0.542 6.292 -3.734 1.00 51.94 332 PRO A CA 1
ATOM 2496 C C . PRO A 1 332 ? -0.584 7.521 -4.656 1.00 51.94 332 PRO A C 1
ATOM 2498 O O . PRO A 1 332 ? 0.454 7.916 -5.178 1.00 51.94 332 PRO A O 1
ATOM 2501 N N . TYR A 1 333 ? -1.759 8.098 -4.911 1.00 48.12 333 TYR A N 1
ATOM 2502 C CA . TYR A 1 333 ? -1.927 9.154 -5.905 1.00 48.12 333 TYR A CA 1
ATOM 2503 C C . TYR A 1 333 ? -2.115 10.512 -5.233 1.00 48.12 333 TYR A C 1
ATOM 2505 O O . TYR A 1 333 ? -3.235 10.994 -5.062 1.00 48.12 333 TYR A O 1
ATOM 2513 N N . GLU A 1 334 ? -0.997 11.134 -4.870 1.00 43.91 334 GLU A N 1
ATOM 2514 C CA . GLU A 1 334 ? -0.928 12.580 -4.672 1.00 43.91 334 GLU A CA 1
ATOM 2515 C C . GLU A 1 334 ? -1.203 13.257 -6.021 1.00 43.91 334 GLU A C 1
ATOM 2517 O O . GLU A 1 334 ? -0.504 12.973 -6.990 1.00 43.91 334 GLU A O 1
ATOM 2522 N N . GLY A 1 335 ? -2.259 14.074 -6.118 1.00 43.88 335 GLY A N 1
ATOM 2523 C CA . GLY A 1 335 ? -2.484 15.018 -7.224 1.00 43.88 335 GLY A CA 1
ATOM 2524 C C . GLY A 1 335 ? -2.454 14.473 -8.661 1.00 43.88 335 GLY A C 1
ATOM 2525 O O . GLY A 1 335 ? -2.393 15.268 -9.591 1.00 43.88 335 GLY A O 1
ATOM 2526 N N . ALA A 1 336 ? -2.495 13.153 -8.878 1.00 43.47 336 ALA A N 1
ATOM 2527 C CA . ALA A 1 336 ? -2.334 12.549 -10.197 1.00 43.47 336 ALA A CA 1
ATOM 2528 C C . ALA A 1 336 ? -3.582 12.729 -11.073 1.00 43.47 336 ALA A C 1
ATOM 2530 O O . ALA A 1 336 ? -4.394 11.817 -11.239 1.00 43.47 336 ALA A O 1
ATOM 2531 N N . THR A 1 337 ? -3.750 13.934 -11.606 1.00 43.31 337 THR A N 1
ATOM 2532 C CA . THR A 1 337 ? -4.821 14.311 -12.533 1.00 43.31 337 THR A CA 1
ATOM 2533 C C . THR A 1 337 ? -4.484 13.936 -13.972 1.00 43.31 337 THR A C 1
ATOM 2535 O O . THR A 1 337 ? -5.394 13.754 -14.783 1.00 43.31 337 THR A O 1
ATOM 2538 N N . GLU A 1 338 ? -3.197 13.766 -14.289 1.00 45.09 338 GLU A N 1
ATOM 2539 C CA . GLU A 1 338 ? -2.723 13.552 -15.651 1.00 45.09 338 GLU A CA 1
ATOM 2540 C C . GLU A 1 338 ? -1.979 12.232 -15.831 1.00 45.09 338 GLU A C 1
ATOM 2542 O O . GLU A 1 338 ? -1.295 11.718 -14.945 1.00 45.09 338 GLU A O 1
ATOM 2547 N N . LYS A 1 339 ? -2.114 11.663 -17.031 1.00 52.41 339 LYS A N 1
ATOM 2548 C CA . LYS A 1 339 ? -1.453 10.420 -17.424 1.00 52.41 339 LYS A CA 1
ATOM 2549 C C . LYS A 1 339 ? -0.175 10.757 -18.183 1.00 52.41 339 LYS A C 1
ATOM 2551 O O . LYS A 1 339 ? -0.230 11.374 -19.245 1.00 52.41 339 LYS A O 1
ATOM 2556 N N . GLY A 1 340 ? 0.971 10.319 -17.669 1.00 53.03 340 GLY A N 1
ATOM 2557 C CA . GLY A 1 340 ? 2.269 10.564 -18.286 1.00 53.03 340 GLY A CA 1
ATOM 2558 C C . GLY A 1 340 ? 2.330 9.993 -19.704 1.00 53.03 340 GLY A C 1
ATOM 2559 O O . GLY A 1 340 ? 2.129 8.794 -19.910 1.00 53.03 340 GLY A O 1
ATOM 2560 N N . LYS A 1 341 ? 2.644 10.847 -20.683 1.00 45.47 341 LYS A N 1
ATOM 2561 C CA . LYS A 1 341 ? 2.638 10.517 -22.121 1.00 45.47 341 LYS A CA 1
ATOM 2562 C C . LYS A 1 341 ? 3.558 9.345 -22.497 1.00 45.47 341 LYS A C 1
ATOM 2564 O O . LYS A 1 341 ? 3.278 8.644 -23.464 1.00 45.47 341 LYS A O 1
ATOM 2569 N N . HIS A 1 342 ? 4.626 9.125 -21.726 1.00 43.78 342 HIS A N 1
ATOM 2570 C CA . HIS A 1 342 ? 5.626 8.078 -21.978 1.00 43.78 342 HIS A CA 1
ATOM 2571 C C . HIS A 1 342 ? 5.581 6.913 -20.981 1.00 43.78 342 HIS A C 1
ATOM 2573 O O . HIS A 1 342 ? 5.930 5.794 -21.341 1.00 43.78 342 HIS A O 1
ATOM 2579 N N . SER A 1 343 ? 5.147 7.149 -19.740 1.00 54.16 343 SER A N 1
ATOM 2580 C CA . SER A 1 343 ? 5.127 6.127 -18.685 1.00 54.16 343 SER A CA 1
ATOM 2581 C C . SER A 1 343 ? 3.762 5.460 -18.509 1.00 54.16 343 SER A C 1
ATOM 2583 O O . SER A 1 343 ? 3.683 4.393 -17.907 1.00 54.16 343 SER A O 1
ATOM 2585 N N . GLY A 1 344 ? 2.676 6.093 -18.969 1.00 45.00 344 GLY A N 1
ATOM 2586 C CA . GLY A 1 344 ? 1.303 5.643 -18.729 1.00 45.00 344 GLY A CA 1
ATOM 2587 C C . GLY A 1 344 ? 0.851 5.724 -17.264 1.00 45.00 344 GLY A C 1
ATOM 2588 O O . GLY A 1 344 ? -0.296 5.381 -16.977 1.00 45.00 344 GLY A O 1
ATOM 2589 N N . ARG A 1 345 ? 1.718 6.183 -16.351 1.00 46.66 345 ARG A N 1
ATOM 2590 C CA . ARG A 1 345 ? 1.433 6.344 -14.919 1.00 46.66 345 ARG A CA 1
ATOM 2591 C C . ARG A 1 345 ? 0.725 7.677 -14.677 1.00 46.66 345 ARG A C 1
ATOM 2593 O O . ARG A 1 345 ? 1.001 8.649 -15.379 1.00 46.66 345 ARG A O 1
ATOM 2600 N N . GLY A 1 346 ? -0.176 7.718 -13.697 1.00 48.62 346 GLY A N 1
ATOM 2601 C CA . GLY A 1 346 ? -0.707 8.984 -13.191 1.00 48.62 346 GLY A CA 1
ATOM 2602 C C . GLY A 1 346 ? 0.413 9.784 -12.520 1.00 48.62 346 GLY A C 1
ATOM 2603 O O . GLY A 1 346 ? 1.188 9.195 -11.768 1.00 48.62 346 GLY A O 1
ATOM 2604 N N . PHE A 1 347 ? 0.522 11.081 -12.803 1.00 49.66 347 PHE A N 1
ATOM 2605 C CA . PHE A 1 347 ? 1.489 11.983 -12.169 1.00 49.66 347 PHE A CA 1
ATOM 2606 C C . PHE A 1 347 ? 0.822 13.303 -11.773 1.00 49.66 347 PHE A C 1
ATOM 2608 O O . PHE A 1 347 ? -0.162 13.707 -12.396 1.00 49.66 347 PHE A O 1
ATOM 2615 N N . ASN A 1 348 ? 1.357 13.951 -10.737 1.00 55.91 348 ASN A N 1
ATOM 2616 C CA . ASN A 1 348 ? 0.923 15.273 -10.303 1.00 55.91 348 ASN A CA 1
ATOM 2617 C C . ASN A 1 348 ? 1.632 16.365 -11.125 1.00 55.91 348 ASN A C 1
ATOM 2619 O O . ASN A 1 348 ? 2.857 16.489 -11.009 1.00 55.91 348 ASN A O 1
ATOM 2623 N N . PRO A 1 349 ? 0.911 17.157 -11.939 1.00 55.31 349 PRO A N 1
ATOM 2624 C CA . PRO A 1 349 ? 1.529 18.218 -12.727 1.00 55.31 349 PRO A CA 1
ATOM 2625 C C . PRO A 1 349 ? 2.183 19.305 -11.868 1.00 55.31 349 PRO A C 1
ATOM 2627 O O . PRO A 1 349 ? 3.227 19.814 -12.262 1.00 55.31 349 PRO A O 1
ATOM 2630 N N . ASP A 1 350 ? 1.670 19.573 -10.664 1.00 51.38 350 ASP A N 1
ATOM 2631 C CA . ASP A 1 350 ? 2.185 20.629 -9.779 1.00 51.38 350 ASP A CA 1
ATOM 2632 C C . ASP A 1 350 ? 3.526 20.267 -9.104 1.00 51.38 350 ASP A C 1
ATOM 2634 O O . ASP A 1 350 ? 4.200 21.130 -8.544 1.00 51.38 350 ASP A O 1
ATOM 2638 N N . GLU A 1 351 ? 3.937 18.995 -9.164 1.00 46.16 351 GLU A N 1
ATOM 2639 C CA . GLU A 1 351 ? 5.225 18.503 -8.644 1.00 46.16 351 GLU A CA 1
ATOM 2640 C C . GLU A 1 351 ? 6.234 18.167 -9.755 1.00 46.16 351 GLU A C 1
ATOM 2642 O O . GLU A 1 351 ? 7.349 17.710 -9.484 1.00 46.16 351 GLU A O 1
ATOM 2647 N N . THR A 1 352 ? 5.866 18.388 -11.019 1.00 50.16 352 THR A N 1
ATOM 2648 C CA . THR A 1 352 ? 6.781 18.176 -12.143 1.00 50.16 352 THR A CA 1
ATOM 2649 C C . THR A 1 352 ? 7.623 19.431 -12.277 1.00 50.16 352 THR A C 1
ATOM 2651 O O . THR A 1 352 ? 7.115 20.469 -12.683 1.00 50.16 352 THR A O 1
ATOM 2654 N N . GLY A 1 353 ? 8.887 19.354 -11.849 1.00 42.72 353 GLY A N 1
ATOM 2655 C CA . GLY A 1 353 ? 9.786 20.506 -11.821 1.00 42.72 353 GLY A CA 1
ATOM 2656 C C . GLY A 1 353 ? 9.752 21.287 -13.132 1.00 42.72 353 GLY A C 1
ATOM 2657 O O . GLY A 1 353 ? 9.855 20.680 -14.197 1.00 42.72 353 GLY A O 1
ATOM 2658 N N . ASP A 1 354 ? 9.598 22.609 -13.014 1.00 39.38 354 ASP A N 1
ATOM 2659 C CA . ASP A 1 354 ? 9.624 23.573 -14.114 1.00 39.38 354 ASP A CA 1
ATOM 2660 C C . ASP A 1 354 ? 10.752 23.230 -15.102 1.00 39.38 354 ASP A C 1
ATOM 2662 O O . ASP A 1 354 ? 11.932 23.504 -14.852 1.00 39.38 354 ASP A O 1
ATOM 2666 N N . GLU A 1 355 ? 10.406 22.634 -16.246 1.00 36.38 355 GLU A N 1
ATOM 2667 C CA . GLU A 1 355 ? 11.305 22.646 -17.391 1.00 36.38 355 GLU A CA 1
ATOM 2668 C C . GLU A 1 355 ? 11.327 24.080 -17.916 1.00 36.38 355 GLU A C 1
ATOM 2670 O O . GLU A 1 355 ? 10.378 24.572 -18.526 1.00 36.38 355 GLU A O 1
ATOM 2675 N N . MET A 1 356 ? 12.433 24.750 -17.587 1.00 34.00 356 MET A N 1
ATOM 2676 C CA . MET A 1 356 ? 12.846 26.053 -18.089 1.00 34.00 356 MET A CA 1
ATOM 2677 C C . MET A 1 356 ? 12.497 26.216 -19.574 1.00 34.00 356 MET A C 1
ATOM 2679 O O . MET A 1 356 ? 13.018 25.495 -20.427 1.00 34.00 356 MET A O 1
ATOM 2683 N N . THR A 1 357 ? 11.635 27.196 -19.849 1.00 36.69 357 THR A N 1
ATOM 2684 C CA . THR A 1 357 ? 11.435 27.810 -21.172 1.00 36.69 357 THR A CA 1
ATOM 2685 C C . THR A 1 357 ? 12.716 28.361 -21.769 1.00 36.69 357 THR A C 1
ATOM 2687 O O . THR A 1 357 ? 13.504 28.950 -20.987 1.00 36.69 357 THR A O 1
#

Mean predicted aligned error: 16.75 Å

Nearest PDB structures (foldseek):
  5znm-assembly1_A  TM=5.816E-01  e=1.438E-08  Escherichia coli
  5znm-assembly1_B  TM=5.580E-01  e=7.562E-09  Escherichia coli
  4eol-assembly1_A  TM=2.563E-01  e=6.427E+00  Homo sapiens
  6vz8-assembly1_S  TM=1.713E-01  e=6.062E+00  Arabidopsis thaliana

Foldseek 3Di:
DDDDDDDDDDPVVVVVVVVVVVVVVVVVVVVVVVVVVVVVVVVVVVVVVVVVVVVVVVVVVVVVVVVVVVVVVVVVVVVVVVVVLVVVVVVLVVVVVVVLVQQFEFEWALLDQQAFKWKGWGVGTADDDPVQRVQLLVLLLVQLVVQVVVDPPPFVFKKKFFWKKWAFFDVPDPFGKMKMKHFCVSFDPDDLVVLVVCQVVQHWDFGQKDWDWDDDPRIITIMIMGADPPAHHRTATRHEFDQDPVVQWTWDQDPVRNSYIYIYHFSARPPDPDPDDDPPPPPDPNPPGIDMGTDNGDMDTRDDGQWDWHWYWYRYDPNSSHHIMIMIIGDRDRQQPDQDPSSRDRDHPVPPPDPDD

Radius of gyration: 49.67 Å; Cα contacts (8 Å, |Δi|>4): 545; chains: 1; bounding box: 108×60×165 Å

Secondary structure (DSSP, 8-state):
-PPPPP-PPPHHHHHHHHHHHHHHHHHHHHHHHHHHHHHHHHHHHHHHHHHHHHHHHHHHHHHHHHHHHHHHHHHHHHHHHHHHHHHHHHHHHHHHHHHHH-PEEEEEEHHHHTTS-EEEETTEEE---HHHHHHHHHHHHHHHHHHHHH-TTS-SS-EEEEEEEEES--TT-TT--EEEEEEGGGT----HHHHHHHHHTT-EEE-SEEEEEEEETTEEEEEEEE--SSSS-SEEEEEEPEEETTTTEEEEEETTEEEEEEEEE-SS-TT-----------------S-EEEE--PPEEES----S-EEEEEEEPPGGG----EEEEEE-S-SS--EE-TTT--EE-GGGS-----

Sequence (357 aa):
MPKPPPLELDPLQRDIAEAVRREQEEIRVREQARLAALAEKQRRDTEQARLAAETARLNAEAEARKKERLAELKIAQAEAQAKAEAAALANAAEQARLQEERKHVFPAYGAVARNGPAVSFASTAVPLGPATSAGILNALRTAKATLTATGTTLFGSPVLMGFAALLMPSPLGNGERFAMSVPLAELSSEPAETLREIADRQGTLEMQVGLGVRRLGAGTQVFVATSDDFHIRSSVMVLNAAYDLLNDVYQVALSNSPTDLLTWTPAISPGDQSTALPIVDTGSPAYSGASVVPIEGRLDLNPILVERWDRFIIVFPADSGIEPLYVVFSSPYEGATEKGKHSGRGFNPDETGDEMT

Solvent-accessible surface area (backbone atoms only — not comparable to full-atom values): 19842 Å² total; per-residue (Å²): 136,83,85,80,79,85,82,79,78,61,72,72,61,53,55,50,56,50,48,54,50,50,51,55,48,50,50,50,53,53,50,52,49,50,52,50,52,49,52,50,49,52,50,51,54,51,51,51,50,49,53,52,52,51,53,51,50,54,50,52,52,52,52,50,53,50,50,50,51,53,50,52,49,52,51,54,49,50,53,50,49,54,49,50,52,51,49,51,52,50,52,51,50,50,52,49,51,55,53,63,66,50,64,40,39,32,35,40,54,16,66,47,33,38,83,26,58,34,39,18,30,71,75,35,57,53,89,71,54,72,68,47,34,51,41,28,52,51,25,40,50,52,39,50,52,52,58,64,73,61,43,89,81,75,63,87,59,48,42,36,21,33,13,31,32,35,40,53,62,59,89,90,45,98,57,79,41,39,40,40,33,34,36,30,74,78,80,45,85,78,54,69,67,59,51,46,59,34,19,78,67,64,31,64,46,80,35,77,56,39,71,48,60,39,82,53,90,79,25,41,31,34,28,42,26,47,39,34,96,85,86,34,61,32,65,33,42,26,38,60,43,43,76,38,82,90,77,61,27,33,35,39,70,39,93,93,40,79,39,36,33,44,34,27,34,55,46,33,69,85,85,66,96,66,96,71,81,77,87,74,80,76,76,63,79,80,74,87,55,43,55,71,42,51,33,83,43,66,83,36,77,66,72,86,78,73,51,47,64,48,60,36,34,41,37,50,54,86,65,31,57,33,56,43,28,36,35,35,33,50,46,72,54,58,61,43,83,42,65,38,93,87,75,69,43,67,39,31,70,92,73,54,74,84,79,80,128